Protein AF-C0VFZ8-F1 (afdb_monomer_lite)

Structure (mmCIF, N/CA/C/O backbone):
data_AF-C0VFZ8-F1
#
_entry.id   AF-C0VFZ8-F1
#
loop_
_atom_site.group_PDB
_atom_site.id
_atom_site.type_symbol
_atom_site.label_atom_id
_atom_site.label_alt_id
_atom_site.label_comp_id
_atom_site.label_asym_id
_atom_site.label_entity_id
_atom_site.label_seq_id
_atom_site.pdbx_PDB_ins_code
_atom_site.Cartn_x
_atom_site.Cartn_y
_atom_site.Cartn_z
_atom_site.occupancy
_atom_site.B_iso_or_equiv
_atom_site.auth_seq_id
_atom_site.auth_comp_id
_atom_site.auth_asym_id
_atom_site.auth_atom_id
_atom_site.pdbx_PDB_model_num
ATOM 1 N N . MET A 1 1 ? 10.704 13.385 19.880 1.00 51.06 1 MET A N 1
ATOM 2 C CA . MET A 1 1 ? 11.057 13.905 18.538 1.00 51.06 1 MET A CA 1
ATOM 3 C C . MET A 1 1 ? 12.556 14.157 18.359 1.00 51.06 1 MET A C 1
ATOM 5 O O . MET A 1 1 ? 13.101 13.668 17.390 1.00 51.06 1 MET A O 1
ATOM 9 N N . GLY A 1 2 ? 13.260 14.894 19.231 1.00 52.53 2 GLY A N 1
ATOM 10 C CA . GLY A 1 2 ? 14.659 15.287 18.954 1.00 52.53 2 GLY A CA 1
ATOM 11 C C . GLY A 1 2 ? 15.711 14.164 18.954 1.00 52.53 2 GLY A C 1
ATOM 12 O O . GLY A 1 2 ? 16.689 14.266 18.221 1.00 52.53 2 GLY A O 1
ATOM 13 N N . GLU A 1 3 ? 15.533 13.105 19.753 1.00 58.59 3 GLU A N 1
ATOM 14 C CA . GLU A 1 3 ? 16.580 12.085 19.956 1.00 58.59 3 GLU A CA 1
ATOM 15 C C . GLU A 1 3 ? 16.511 10.890 19.001 1.00 58.59 3 GLU A C 1
ATOM 17 O O . GLU A 1 3 ? 17.553 10.458 18.524 1.00 58.59 3 GLU A O 1
ATOM 22 N N . VAL A 1 4 ? 15.305 10.435 18.643 1.00 60.53 4 VAL A N 1
ATOM 23 C CA . VAL A 1 4 ? 15.061 9.316 17.701 1.00 60.53 4 VAL A CA 1
ATOM 24 C C . VAL A 1 4 ? 15.574 9.622 16.285 1.00 60.53 4 VAL A C 1
ATOM 26 O O . VAL A 1 4 ? 15.865 8.734 15.496 1.00 60.53 4 VAL A O 1
ATOM 29 N N . PHE A 1 5 ? 15.741 10.903 15.965 1.00 62.75 5 PHE A N 1
ATOM 30 C CA . PHE A 1 5 ? 16.089 11.375 14.634 1.00 62.75 5 PHE A CA 1
ATOM 31 C C . PHE A 1 5 ? 17.474 12.055 14.624 1.00 62.75 5 PHE A C 1
ATOM 33 O O . PHE A 1 5 ? 17.585 13.157 14.111 1.00 62.75 5 PHE A O 1
ATOM 40 N N . LYS A 1 6 ? 18.541 11.514 15.229 1.00 54.53 6 LYS A N 1
ATOM 41 C CA . LYS A 1 6 ? 19.862 12.205 15.273 1.00 54.53 6 LYS A CA 1
ATOM 42 C C . LYS A 1 6 ? 20.811 11.932 14.076 1.00 54.53 6 LYS A C 1
ATOM 44 O O . LYS A 1 6 ? 21.806 12.639 13.963 1.00 54.53 6 LYS A O 1
ATOM 49 N N . GLY A 1 7 ? 20.515 10.991 13.168 1.00 55.16 7 GLY A N 1
ATOM 50 C CA . GLY A 1 7 ? 21.392 10.614 12.028 1.00 55.16 7 GLY A CA 1
ATOM 51 C C . GLY A 1 7 ? 21.281 11.482 10.754 1.00 55.16 7 GLY A C 1
ATOM 52 O O . GLY A 1 7 ? 20.412 12.344 10.666 1.00 55.16 7 GLY A O 1
ATOM 53 N N . CYS A 1 8 ? 22.126 11.256 9.737 1.00 47.03 8 CYS A N 1
ATOM 54 C CA . CYS A 1 8 ? 22.121 12.018 8.468 1.00 47.03 8 CYS A CA 1
ATOM 55 C C . CYS A 1 8 ? 20.810 11.845 7.666 1.00 47.03 8 CYS A C 1
ATOM 57 O O . CYS A 1 8 ? 20.212 12.836 7.248 1.00 47.03 8 CYS A O 1
ATOM 59 N N . GLU A 1 9 ? 20.281 10.614 7.594 1.00 56.06 9 GLU A N 1
ATOM 60 C CA . GLU A 1 9 ? 18.949 10.302 7.032 1.00 56.06 9 GLU A CA 1
ATOM 61 C C . GLU A 1 9 ? 17.804 11.058 7.724 1.00 56.06 9 GLU A C 1
ATOM 63 O O . GLU A 1 9 ? 16.735 11.278 7.160 1.00 56.06 9 GLU A O 1
ATOM 68 N N . SER A 1 10 ? 18.025 11.499 8.965 1.00 65.94 10 SER A N 1
ATOM 69 C CA . SER A 1 10 ? 16.983 12.120 9.771 1.00 65.94 10 SER A CA 1
ATOM 70 C C . SER A 1 10 ? 16.531 13.476 9.256 1.00 65.94 10 SER A C 1
ATOM 72 O O . SER A 1 10 ? 15.469 13.936 9.663 1.00 65.94 10 SER A O 1
ATOM 74 N N . LYS A 1 11 ? 17.339 14.163 8.439 1.00 73.44 11 LYS A N 1
ATOM 75 C CA . LYS A 1 11 ? 16.996 15.512 7.989 1.00 73.44 11 LYS A CA 1
ATOM 76 C C . LYS A 1 11 ? 15.875 15.472 6.956 1.00 73.44 11 LYS A C 1
ATOM 78 O O . LYS A 1 11 ? 14.914 16.216 7.110 1.00 73.44 11 LYS A O 1
ATOM 83 N N . GLU A 1 12 ? 15.971 14.582 5.973 1.00 75.31 12 GLU A N 1
ATOM 84 C CA . GLU A 1 12 ? 14.928 14.389 4.960 1.00 75.31 12 GLU A CA 1
ATOM 85 C C . GLU A 1 12 ? 13.653 13.823 5.589 1.00 75.31 12 GLU A C 1
ATOM 87 O O . GLU A 1 12 ? 12.583 14.394 5.385 1.00 75.31 12 GLU A O 1
ATOM 92 N N . ASP A 1 13 ? 13.774 12.802 6.453 1.00 78.81 13 ASP A N 1
ATOM 93 C CA . ASP A 1 13 ? 12.648 12.264 7.230 1.00 78.81 13 ASP A CA 1
ATOM 94 C C . ASP A 1 13 ? 11.958 13.378 8.037 1.00 78.81 13 ASP A C 1
ATOM 96 O O . ASP A 1 13 ? 10.740 13.536 7.979 1.00 78.81 13 ASP A O 1
ATOM 100 N N . LYS A 1 14 ? 12.727 14.204 8.765 1.00 76.69 14 LYS A N 1
ATOM 101 C CA . LYS A 1 14 ? 12.189 15.332 9.544 1.00 76.69 14 LYS A CA 1
ATOM 102 C C . LYS A 1 14 ? 11.527 16.377 8.668 1.00 76.69 14 LYS A C 1
ATOM 104 O O . LYS A 1 14 ? 10.472 16.865 9.048 1.00 76.69 14 LYS A O 1
ATOM 109 N N . GLU A 1 15 ? 12.142 16.775 7.558 1.00 79.75 15 GLU A N 1
ATOM 110 C CA . GLU A 1 15 ? 11.588 17.797 6.668 1.00 79.75 15 GLU A CA 1
ATOM 111 C C . GLU A 1 15 ? 10.293 17.300 6.018 1.00 79.75 15 GLU A C 1
ATOM 113 O O . GLU A 1 15 ? 9.302 18.038 5.986 1.00 79.75 15 GLU A O 1
ATOM 118 N N . PHE A 1 16 ? 10.262 16.035 5.585 1.00 76.81 16 PHE A N 1
ATOM 119 C CA . PHE A 1 16 ? 9.067 15.392 5.051 1.00 76.81 16 PHE A CA 1
ATOM 120 C C . PHE A 1 16 ? 7.971 15.301 6.116 1.00 76.81 16 PHE A C 1
ATOM 122 O O . PHE A 1 16 ? 6.870 15.807 5.901 1.00 76.81 16 PHE A O 1
ATOM 129 N N . LEU A 1 17 ? 8.277 14.741 7.292 1.00 74.69 17 LEU A N 1
ATOM 130 C CA . LEU A 1 17 ? 7.337 14.622 8.409 1.00 74.69 17 LEU A CA 1
ATOM 131 C C . LEU A 1 17 ? 6.847 15.989 8.880 1.00 74.69 17 LEU A C 1
ATOM 133 O O . LEU A 1 17 ? 5.657 16.161 9.107 1.00 74.69 17 LEU A O 1
ATOM 137 N N . GLN A 1 18 ? 7.725 16.985 8.997 1.00 72.75 18 GLN A N 1
ATOM 138 C CA . GLN A 1 18 ? 7.347 18.334 9.409 1.00 72.75 18 GLN A CA 1
ATOM 139 C C . GLN A 1 18 ? 6.411 18.966 8.382 1.00 72.75 18 GLN A C 1
ATOM 141 O O . GLN A 1 18 ? 5.380 19.520 8.764 1.00 72.75 18 GLN A O 1
ATOM 146 N N . LYS A 1 19 ? 6.722 18.860 7.087 1.00 71.69 19 LYS A N 1
ATOM 147 C CA . LYS A 1 19 ? 5.843 19.336 6.014 1.00 71.69 19 LYS A CA 1
ATOM 148 C C . LYS A 1 19 ? 4.492 18.618 6.054 1.00 71.69 19 LYS A C 1
ATOM 150 O O . LYS A 1 19 ? 3.460 19.279 5.968 1.00 71.69 19 LYS A O 1
ATOM 155 N N . TYR A 1 20 ? 4.498 17.301 6.234 1.00 68.81 20 TYR A N 1
ATOM 156 C CA . TYR A 1 20 ? 3.300 16.468 6.231 1.00 68.81 20 TYR A CA 1
ATOM 157 C C . TYR A 1 20 ? 2.407 16.731 7.455 1.00 68.81 20 TYR A C 1
ATOM 159 O O . TYR A 1 20 ? 1.245 17.102 7.298 1.00 68.81 20 TYR A O 1
ATOM 167 N N . LEU A 1 21 ? 2.972 16.666 8.666 1.00 68.31 21 LEU A N 1
ATOM 168 C CA . LEU A 1 21 ? 2.283 16.951 9.932 1.00 68.31 21 LEU A CA 1
ATOM 169 C C . LEU A 1 21 ? 1.741 18.387 9.999 1.00 68.31 21 LEU A C 1
ATOM 171 O O . LEU A 1 21 ? 0.723 18.623 10.645 1.00 68.31 21 LEU A O 1
ATOM 175 N N . THR A 1 22 ? 2.398 19.349 9.339 1.00 64.81 22 THR A N 1
ATOM 176 C CA . THR A 1 22 ? 1.951 20.754 9.317 1.00 64.81 22 THR A CA 1
ATOM 177 C C . THR A 1 22 ? 0.824 20.995 8.311 1.00 64.81 22 THR A C 1
ATOM 179 O O . THR A 1 22 ? -0.045 21.828 8.564 1.00 64.81 22 THR A O 1
ATOM 182 N N . LEU A 1 23 ? 0.828 20.302 7.165 1.00 58.91 23 LEU A N 1
ATOM 183 C CA . LEU A 1 23 ? -0.141 20.539 6.090 1.00 58.91 23 LEU A CA 1
ATOM 184 C C . LEU A 1 23 ? -1.455 19.788 6.299 1.00 58.91 23 LEU A C 1
ATOM 186 O O . LEU A 1 23 ? -2.501 20.322 5.940 1.00 58.91 23 LEU A O 1
ATOM 190 N N . THR A 1 24 ? -1.425 18.598 6.904 1.00 54.19 24 THR A N 1
ATOM 191 C CA . THR A 1 24 ? -2.630 17.803 7.163 1.00 54.19 24 THR A CA 1
ATOM 192 C C . THR A 1 24 ? -2.304 16.629 8.092 1.00 54.19 24 THR A C 1
ATOM 194 O O . THR A 1 24 ? -1.537 15.752 7.718 1.00 54.19 24 THR A O 1
ATOM 197 N N . LYS A 1 25 ? -3.008 16.571 9.234 1.00 63.41 25 LYS A N 1
ATOM 198 C CA . LYS A 1 25 ? -3.241 15.408 10.121 1.00 63.41 25 LYS A CA 1
ATOM 199 C C . LYS A 1 25 ? -2.301 15.203 11.317 1.00 63.41 25 LYS A C 1
ATOM 201 O O . LYS A 1 25 ? -1.434 14.334 11.332 1.00 63.41 25 LYS A O 1
ATOM 206 N N . CYS A 1 26 ? -2.667 15.866 12.418 1.00 65.56 26 CYS A N 1
ATOM 207 C CA . CYS A 1 26 ? -2.401 15.390 13.783 1.00 65.56 26 CYS A CA 1
ATOM 208 C C . CYS A 1 26 ? -3.171 14.097 14.130 1.00 65.56 26 CYS A C 1
ATOM 210 O O . CYS A 1 26 ? -3.041 13.597 15.243 1.00 65.56 26 CYS A O 1
ATOM 212 N N . ASP A 1 27 ? -3.973 13.560 13.206 1.00 79.88 27 ASP A N 1
ATOM 213 C CA . ASP A 1 27 ? -4.826 12.385 13.409 1.00 79.88 27 ASP A CA 1
ATOM 214 C C . ASP A 1 27 ? -4.025 11.156 13.856 1.00 79.88 27 ASP A C 1
ATOM 216 O O . ASP A 1 27 ? -4.527 10.361 14.640 1.00 79.88 27 ASP A O 1
ATOM 220 N N . LEU A 1 28 ? -2.760 11.029 13.429 1.00 88.00 28 LEU A N 1
ATOM 221 C CA . LEU A 1 28 ? -1.877 9.939 13.860 1.00 88.00 28 LEU A CA 1
ATOM 222 C C . LEU A 1 28 ? -1.619 9.930 15.376 1.00 88.00 28 LEU A C 1
ATOM 224 O O . LEU A 1 28 ? -1.431 8.860 15.937 1.00 88.00 28 LEU A O 1
ATOM 228 N N . TYR A 1 29 ? -1.651 11.083 16.055 1.00 85.81 29 TYR A N 1
ATOM 229 C CA . TYR A 1 29 ? -1.460 11.144 17.512 1.00 85.81 29 TYR A CA 1
ATOM 230 C C . TYR A 1 29 ? -2.661 10.623 18.308 1.00 85.81 29 TYR A C 1
ATOM 232 O O . TYR A 1 29 ? -2.531 10.363 19.501 1.00 85.81 29 TYR A O 1
ATOM 240 N N . PHE A 1 30 ? -3.830 10.523 17.673 1.00 86.00 30 PHE A N 1
ATOM 241 C CA . PHE A 1 30 ? -5.086 10.130 18.316 1.00 86.00 30 PHE A CA 1
ATOM 242 C C . PHE A 1 30 ? -5.688 8.860 17.710 1.00 86.00 30 PHE A C 1
ATOM 244 O O . PHE A 1 30 ? -6.788 8.466 18.093 1.00 86.00 30 PHE A O 1
ATOM 251 N N . ALA A 1 31 ? -5.005 8.252 16.742 1.00 91.38 31 ALA A N 1
ATOM 252 C CA . ALA A 1 31 ? -5.473 7.055 16.074 1.00 91.38 31 ALA A CA 1
ATOM 253 C C . ALA A 1 31 ? -5.160 5.809 16.906 1.00 91.38 31 ALA A C 1
ATOM 255 O O . ALA A 1 31 ? -4.082 5.698 17.483 1.00 91.38 31 ALA A O 1
ATOM 256 N N . ASP A 1 32 ? -6.073 4.841 16.889 1.00 92.31 32 ASP A N 1
ATOM 257 C CA . ASP A 1 32 ? -5.791 3.482 17.363 1.00 92.31 32 ASP A CA 1
ATOM 258 C C . ASP A 1 32 ? -5.050 2.677 16.285 1.00 92.31 32 ASP A C 1
ATOM 260 O O . ASP A 1 32 ? -4.288 1.756 16.580 1.00 92.31 32 ASP A O 1
ATOM 264 N N . ILE A 1 33 ? -5.335 2.984 15.013 1.00 93.69 33 ILE A N 1
ATOM 265 C CA . ILE A 1 33 ? -4.794 2.287 13.846 1.00 93.69 33 ILE A CA 1
ATOM 266 C C . ILE A 1 33 ? -4.527 3.309 12.735 1.00 93.69 33 ILE A C 1
ATOM 268 O O . ILE A 1 33 ? -5.383 4.143 12.433 1.00 93.69 33 ILE A O 1
ATOM 272 N N . ALA A 1 34 ? -3.375 3.212 12.077 1.00 94.19 34 ALA A N 1
ATOM 273 C CA . ALA A 1 34 ? -3.078 3.949 10.855 1.00 94.19 34 ALA A CA 1
ATOM 274 C C . ALA A 1 34 ? -3.103 3.038 9.622 1.00 94.19 34 ALA A C 1
ATOM 276 O O . ALA A 1 34 ? -2.644 1.897 9.666 1.00 94.19 34 ALA A O 1
ATOM 277 N N . ILE A 1 35 ? -3.599 3.562 8.502 1.00 94.94 35 ILE A N 1
ATOM 278 C CA . ILE A 1 35 ? -3.385 2.978 7.179 1.00 94.94 35 ILE A CA 1
ATOM 279 C C . ILE A 1 35 ? -2.682 4.015 6.311 1.00 94.94 35 ILE A C 1
ATOM 281 O O . ILE A 1 35 ? -3.261 5.053 5.984 1.00 94.94 35 ILE A O 1
ATOM 285 N N . LEU A 1 36 ? -1.435 3.735 5.952 1.00 94.06 36 LEU A N 1
ATOM 286 C CA . LEU A 1 36 ? -0.678 4.518 4.986 1.00 94.06 36 LEU A CA 1
ATOM 287 C C . LEU A 1 36 ? -0.964 3.955 3.600 1.00 94.06 36 LEU A C 1
ATOM 289 O O . LEU A 1 36 ? -0.862 2.750 3.386 1.00 94.06 36 LEU A O 1
ATOM 293 N N . ILE A 1 37 ? -1.329 4.831 2.678 1.00 93.50 37 ILE A N 1
ATOM 294 C CA . ILE A 1 37 ? -1.633 4.486 1.292 1.00 93.50 37 ILE A CA 1
ATOM 295 C C . ILE A 1 37 ? -0.776 5.330 0.360 1.00 93.50 37 ILE A C 1
ATOM 297 O O . ILE A 1 37 ? -0.448 6.482 0.666 1.00 93.50 37 ILE A O 1
ATOM 301 N N . GLU A 1 38 ? -0.434 4.765 -0.786 1.00 89.25 38 GLU A N 1
ATOM 302 C CA . GLU A 1 38 ? 0.416 5.432 -1.761 1.00 89.25 38 GLU A CA 1
ATOM 303 C C . GLU A 1 38 ? -0.290 6.589 -2.481 1.00 89.25 38 GLU A C 1
ATOM 305 O O . GLU A 1 38 ? 0.295 7.672 -2.599 1.00 89.25 38 GLU A O 1
ATOM 310 N N . GLY A 1 39 ? -1.550 6.401 -2.898 1.00 89.19 39 GLY A N 1
ATOM 311 C CA . GLY A 1 39 ? -2.240 7.319 -3.799 1.00 89.19 39 GLY A CA 1
ATOM 312 C C . GLY A 1 39 ? -3.687 7.673 -3.443 1.00 89.19 39 GLY A C 1
ATOM 313 O O . GLY A 1 39 ? -4.273 7.290 -2.425 1.00 89.19 39 GLY A O 1
ATOM 314 N N . ALA A 1 40 ? -4.277 8.489 -4.319 1.00 89.50 40 ALA A N 1
ATOM 315 C CA . ALA A 1 40 ? -5.628 9.015 -4.154 1.00 89.50 40 ALA A CA 1
ATOM 316 C C . ALA A 1 40 ? -6.721 7.965 -4.413 1.00 89.50 40 ALA A C 1
ATOM 318 O O . ALA A 1 40 ? -7.831 8.093 -3.888 1.00 89.50 40 ALA A O 1
ATOM 319 N N . THR A 1 41 ? -6.430 6.943 -5.217 1.00 89.44 41 THR A N 1
ATOM 320 C CA . THR A 1 41 ? -7.391 5.893 -5.572 1.00 89.44 41 THR A CA 1
ATOM 321 C C . THR A 1 41 ? -7.737 5.048 -4.359 1.00 89.44 41 THR A C 1
ATOM 323 O O . THR A 1 41 ? -8.915 4.894 -4.026 1.00 89.44 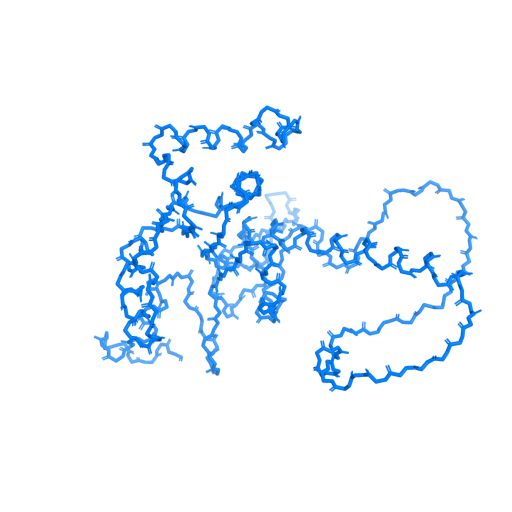41 THR A O 1
ATOM 326 N N . GLU A 1 42 ? -6.729 4.609 -3.613 1.00 90.75 42 GLU A N 1
ATOM 327 C CA . GLU A 1 42 ? -6.892 3.912 -2.342 1.00 90.75 42 GLU A CA 1
ATOM 328 C C . GLU A 1 42 ? -7.657 4.796 -1.359 1.00 90.75 42 GLU A C 1
ATOM 330 O O . GLU A 1 42 ? -8.571 4.321 -0.693 1.00 90.75 42 GLU A O 1
ATOM 335 N N . ARG A 1 43 ? -7.378 6.107 -1.314 1.00 91.44 43 ARG A N 1
ATOM 336 C CA . ARG A 1 43 ? -8.076 7.023 -0.395 1.00 91.44 43 ARG A CA 1
ATOM 337 C C . ARG A 1 43 ? -9.579 7.045 -0.646 1.00 91.44 43 ARG A C 1
ATOM 339 O O . ARG A 1 43 ? -10.356 7.188 0.298 1.00 91.44 43 ARG A O 1
ATOM 346 N N . ILE A 1 44 ? -9.986 6.944 -1.908 1.00 91.56 44 ILE A N 1
ATOM 347 C CA . ILE A 1 44 ? -11.395 6.933 -2.303 1.00 91.56 44 ILE A CA 1
ATOM 348 C C . ILE A 1 44 ? -12.025 5.560 -2.032 1.00 91.56 44 ILE A C 1
ATOM 350 O O . ILE A 1 44 ? -13.163 5.499 -1.568 1.00 91.56 44 ILE A O 1
ATOM 354 N N . LEU A 1 45 ? -11.311 4.467 -2.309 1.00 90.56 45 LEU A N 1
ATOM 355 C CA . LEU A 1 45 ? -11.873 3.113 -2.292 1.00 90.56 45 LEU A CA 1
ATOM 356 C C . LEU A 1 45 ? -11.803 2.430 -0.924 1.00 90.56 45 LEU A C 1
ATOM 358 O O . LEU A 1 45 ? -12.735 1.718 -0.546 1.00 90.56 45 LEU A O 1
ATOM 362 N N . LEU A 1 46 ? -10.740 2.664 -0.160 1.00 92.06 46 LEU A N 1
ATOM 363 C CA . LEU A 1 46 ? -10.479 2.007 1.116 1.00 92.06 46 LEU A CA 1
ATOM 364 C C . LEU A 1 46 ? -11.615 2.185 2.143 1.00 92.06 46 LEU A C 1
ATOM 366 O O . LEU A 1 46 ? -11.972 1.190 2.773 1.00 92.06 46 LEU A O 1
ATOM 370 N N . PRO A 1 47 ? -12.272 3.357 2.284 1.00 92.25 47 PRO A N 1
ATOM 371 C CA . PRO A 1 47 ? -13.431 3.488 3.170 1.00 92.25 47 PRO A CA 1
ATOM 372 C C . PRO A 1 47 ? -14.591 2.547 2.811 1.00 92.25 47 PRO A C 1
ATOM 374 O O . PRO A 1 47 ? -15.255 2.020 3.701 1.00 92.25 47 PRO A O 1
ATOM 377 N N . GLU A 1 48 ? -14.842 2.314 1.520 1.00 92.69 48 GLU A N 1
ATOM 378 C CA . GLU A 1 48 ? -15.876 1.375 1.072 1.00 92.69 48 GLU A CA 1
ATOM 379 C C . GLU A 1 48 ? -15.436 -0.084 1.238 1.00 92.69 48 GLU A C 1
ATOM 381 O O . GLU A 1 48 ? -16.257 -0.934 1.583 1.00 92.69 48 GLU A O 1
ATOM 386 N N . ILE A 1 49 ? -14.145 -0.378 1.052 1.00 91.94 49 ILE A N 1
ATOM 387 C CA . ILE A 1 49 ? -13.572 -1.704 1.329 1.00 91.94 49 ILE A CA 1
ATOM 388 C C . ILE A 1 49 ? -13.733 -2.044 2.813 1.00 91.94 49 ILE A C 1
ATOM 390 O O . ILE A 1 49 ? -14.244 -3.113 3.131 1.00 91.94 49 ILE A O 1
ATOM 394 N N . ILE A 1 50 ? -13.392 -1.123 3.718 1.00 93.88 50 ILE A N 1
ATOM 395 C CA . ILE A 1 50 ? -13.526 -1.320 5.170 1.00 93.88 50 ILE A CA 1
ATOM 396 C C . ILE A 1 50 ? -14.979 -1.613 5.553 1.00 93.88 50 ILE A C 1
ATOM 398 O O . ILE A 1 50 ? -15.234 -2.561 6.289 1.00 93.88 50 ILE A O 1
ATOM 402 N N . LYS A 1 51 ? -15.947 -0.857 5.015 1.00 93.50 51 LYS A N 1
ATOM 403 C CA . LYS A 1 51 ? -17.376 -1.115 5.271 1.00 93.50 51 LYS A CA 1
ATOM 404 C C . LYS A 1 51 ? -17.797 -2.518 4.843 1.00 93.50 51 LYS A C 1
ATOM 406 O O . LYS A 1 51 ? -18.581 -3.154 5.540 1.00 93.50 51 LYS A O 1
ATOM 411 N N . LYS A 1 52 ? -17.309 -2.990 3.693 1.00 94.06 52 LYS A N 1
ATOM 412 C CA . LYS A 1 52 ? -17.596 -4.347 3.211 1.00 94.06 52 LYS A CA 1
ATOM 413 C C . LYS A 1 52 ? -16.952 -5.403 4.100 1.00 94.06 52 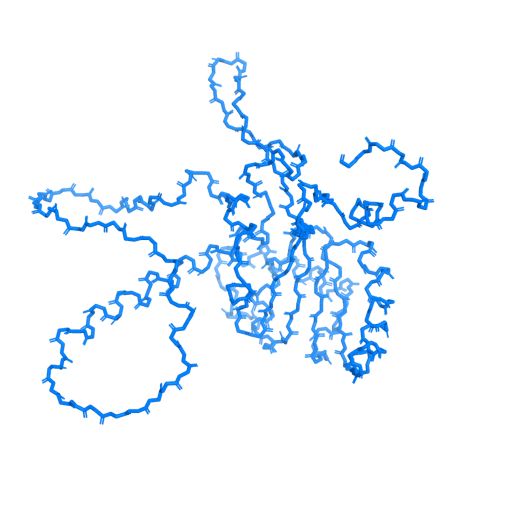LYS A C 1
ATOM 415 O O . LYS A 1 52 ? -17.640 -6.329 4.503 1.00 94.06 52 LYS A O 1
ATOM 420 N N . VAL A 1 53 ? -15.687 -5.215 4.473 1.00 93.38 53 VAL A N 1
ATOM 421 C CA . VAL A 1 53 ? -14.969 -6.105 5.396 1.00 93.38 53 VAL A CA 1
ATOM 422 C C . VAL A 1 53 ? -15.692 -6.203 6.741 1.00 93.38 53 VAL A C 1
ATOM 424 O O . VAL A 1 53 ? -15.882 -7.309 7.239 1.00 93.38 53 VAL A O 1
ATOM 427 N N . ASP A 1 54 ? -16.177 -5.086 7.288 1.00 94.81 54 ASP A N 1
ATOM 428 C CA . ASP A 1 54 ? -16.963 -5.081 8.529 1.00 94.81 54 ASP A CA 1
ATOM 429 C C . ASP A 1 54 ? -18.246 -5.909 8.422 1.00 94.81 54 ASP A C 1
ATOM 431 O O . ASP A 1 54 ? -18.596 -6.628 9.358 1.00 94.81 54 ASP A O 1
ATOM 435 N N . ILE A 1 55 ? -18.924 -5.867 7.274 1.00 94.88 55 ILE A N 1
ATOM 436 C CA . ILE A 1 55 ? -20.117 -6.684 7.020 1.00 94.88 55 ILE A CA 1
ATOM 437 C C . ILE A 1 55 ? -19.741 -8.165 6.873 1.00 94.88 55 ILE A C 1
ATOM 439 O O . ILE A 1 55 ? -20.338 -9.016 7.537 1.00 94.88 55 ILE A O 1
ATOM 443 N N . ASP A 1 56 ? -18.756 -8.468 6.028 1.00 95.94 56 ASP A N 1
ATOM 444 C CA . ASP A 1 56 ? -18.401 -9.833 5.627 1.00 95.94 56 ASP A CA 1
ATOM 445 C C . ASP A 1 56 ? -17.744 -10.615 6.774 1.00 95.94 56 ASP A C 1
ATOM 447 O O . ASP A 1 56 ? -18.066 -11.782 7.010 1.00 95.94 56 ASP A O 1
ATOM 451 N N . HIS A 1 57 ? -16.875 -9.955 7.543 1.00 94.81 57 HIS A N 1
ATOM 452 C CA . HIS A 1 57 ? -16.133 -10.554 8.654 1.00 94.81 57 HIS A CA 1
ATOM 453 C C . HIS A 1 57 ? -16.733 -10.246 10.031 1.00 94.81 57 HIS A C 1
ATOM 455 O O . HIS A 1 57 ? -16.206 -10.717 11.039 1.00 94.81 57 HIS A O 1
ATOM 461 N N . LYS A 1 58 ? -17.849 -9.501 10.093 1.00 94.44 58 LYS A N 1
ATOM 462 C CA . LYS A 1 58 ? -18.502 -9.063 11.342 1.00 94.44 58 LYS A CA 1
ATOM 463 C C . LYS A 1 58 ? -17.537 -8.323 12.275 1.00 94.44 58 LYS A C 1
ATOM 465 O O . LYS A 1 58 ? -17.517 -8.574 13.482 1.00 94.44 58 LYS A O 1
ATOM 470 N N . THR A 1 59 ? -16.729 -7.438 11.702 1.00 92.75 59 THR A N 1
ATOM 471 C CA . THR A 1 59 ? -15.783 -6.591 12.434 1.00 92.75 59 THR A CA 1
ATOM 472 C C . THR A 1 59 ? -16.345 -5.191 12.671 1.00 92.75 59 THR A C 1
ATOM 474 O O . THR A 1 59 ? -17.425 -4.835 12.203 1.00 92.75 59 THR A O 1
ATOM 477 N N . ASP A 1 60 ? -15.616 -4.406 13.458 1.00 91.56 60 ASP A N 1
ATOM 478 C CA . ASP A 1 60 ? -15.931 -3.033 13.846 1.00 91.56 60 ASP A CA 1
ATOM 479 C C . ASP A 1 60 ? -14.819 -2.050 13.431 1.00 91.56 60 ASP A C 1
ATOM 481 O O . ASP A 1 60 ? -14.603 -1.027 14.080 1.00 91.56 60 ASP A O 1
ATOM 485 N N . LEU A 1 61 ? -14.073 -2.361 12.366 1.00 89.38 61 LEU A N 1
ATOM 486 C CA . LEU A 1 61 ? -12.889 -1.614 11.947 1.00 89.38 61 LEU A CA 1
ATOM 487 C C . LEU A 1 61 ? -13.216 -0.154 11.622 1.00 89.38 61 LEU A C 1
ATOM 489 O O . LEU A 1 61 ? -12.458 0.731 12.012 1.00 89.38 61 LEU A O 1
ATOM 493 N N . ALA A 1 62 ? -14.359 0.114 10.983 1.00 86.94 62 ALA A N 1
ATOM 494 C CA . ALA A 1 62 ? -14.818 1.472 10.691 1.00 86.94 62 ALA A CA 1
ATOM 495 C C . ALA A 1 62 ? -15.143 2.297 11.949 1.00 86.94 62 ALA A C 1
ATOM 497 O O . ALA A 1 62 ? -15.244 3.520 11.859 1.00 86.94 62 ALA A O 1
ATOM 498 N N . GLN A 1 63 ? -15.359 1.647 13.097 1.00 87.00 63 GLN A N 1
ATOM 499 C CA . GLN A 1 63 ? -15.690 2.302 14.368 1.00 87.00 63 GLN A CA 1
ATOM 500 C C . GLN A 1 63 ? -14.457 2.549 15.244 1.00 87.00 63 GLN A C 1
ATOM 502 O O . GLN A 1 63 ? -14.549 3.288 16.224 1.00 87.00 63 GLN A O 1
ATOM 507 N N . LYS A 1 64 ? -13.308 1.959 14.896 1.00 86.69 64 LYS A N 1
ATOM 508 C CA . LYS A 1 64 ? -12.021 2.254 15.540 1.00 86.69 6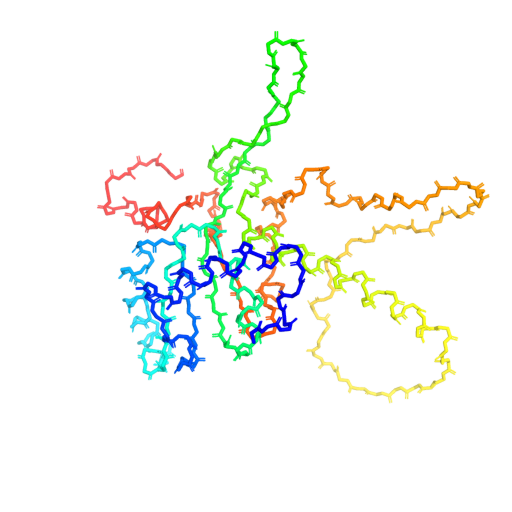4 LYS A CA 1
ATOM 509 C C . LYS A 1 64 ? -11.545 3.632 15.098 1.00 86.69 64 LYS A C 1
ATOM 511 O O . LYS A 1 64 ? -11.903 4.079 14.006 1.00 86.69 64 LYS A O 1
ATOM 516 N N . TYR A 1 65 ? -10.731 4.307 15.914 1.00 89.44 65 TYR A N 1
ATOM 517 C CA . TYR A 1 65 ? -10.123 5.586 15.531 1.00 89.44 65 TYR A CA 1
ATOM 518 C C . TYR A 1 65 ? -9.050 5.359 14.453 1.00 89.44 65 TYR A C 1
ATOM 520 O O . TYR A 1 65 ? -7.851 5.402 14.713 1.00 89.44 65 TYR A O 1
ATOM 528 N N . LEU A 1 66 ? -9.499 5.053 13.234 1.00 91.56 66 LEU A N 1
ATOM 529 C CA . LEU A 1 66 ? -8.678 4.729 12.079 1.00 91.56 66 LEU A CA 1
ATOM 530 C C . LEU A 1 66 ? -8.258 6.010 11.353 1.00 91.56 66 LEU A C 1
ATOM 532 O O . LEU A 1 66 ? -9.104 6.786 10.904 1.00 91.56 66 LEU A O 1
ATOM 536 N N . SER A 1 67 ? -6.955 6.197 11.167 1.00 92.12 67 SER A N 1
ATOM 537 C CA . SER A 1 67 ? -6.410 7.290 10.362 1.00 92.12 67 SER A CA 1
ATOM 538 C C . SER A 1 67 ? -5.889 6.772 9.026 1.00 92.12 67 SER A C 1
ATOM 540 O O . SER A 1 67 ? -4.949 5.985 8.983 1.00 92.12 67 SER A O 1
ATOM 542 N N . ILE A 1 68 ? -6.487 7.227 7.922 1.00 92.38 68 ILE A N 1
ATOM 543 C CA . ILE A 1 68 ? -5.998 6.947 6.564 1.00 92.38 68 ILE A CA 1
ATOM 544 C C . ILE A 1 68 ? -5.114 8.113 6.108 1.00 92.38 68 ILE A C 1
ATOM 546 O O . ILE A 1 68 ? -5.564 9.267 6.071 1.00 92.38 68 ILE A O 1
ATOM 550 N N . VAL A 1 69 ? -3.871 7.812 5.746 1.00 90.31 69 VAL A N 1
ATOM 551 C CA . VAL A 1 69 ? -2.810 8.777 5.436 1.00 90.31 69 VAL A CA 1
ATOM 552 C C . VAL A 1 69 ? -2.302 8.524 4.018 1.00 90.31 69 VAL A C 1
ATOM 554 O O . VAL A 1 69 ? -1.657 7.514 3.761 1.00 90.31 69 VAL A O 1
ATOM 557 N N . GLU A 1 70 ? -2.603 9.439 3.092 1.00 90.75 70 GLU A N 1
ATOM 558 C CA . GLU A 1 70 ? -2.074 9.394 1.720 1.00 90.75 70 GLU A CA 1
ATOM 559 C C . GLU A 1 70 ? -0.661 9.971 1.700 1.00 90.75 70 GLU A C 1
ATOM 561 O O . GLU A 1 70 ? -0.474 11.161 1.954 1.00 90.75 70 GLU A O 1
ATOM 566 N N . VAL A 1 71 ? 0.326 9.131 1.413 1.00 84.88 71 VAL A N 1
ATOM 567 C CA . VAL A 1 71 ? 1.745 9.496 1.459 1.00 84.88 71 VAL A CA 1
ATOM 568 C C . VAL A 1 71 ? 2.209 10.162 0.152 1.00 84.88 71 VAL A C 1
ATOM 570 O O . VAL A 1 71 ? 3.149 10.958 0.178 1.00 84.88 71 VAL A O 1
ATOM 573 N N . GLY A 1 72 ? 1.497 9.945 -0.961 1.00 75.50 72 GLY A N 1
ATOM 574 C CA . GLY A 1 72 ? 1.734 10.626 -2.237 1.00 75.50 72 GLY A CA 1
ATOM 575 C C . GLY A 1 72 ? 2.939 10.072 -3.002 1.00 75.50 72 GLY A C 1
ATOM 576 O O . GLY A 1 72 ? 3.777 10.849 -3.464 1.00 75.50 72 GLY A O 1
ATOM 577 N N . GLY A 1 73 ? 3.029 8.743 -3.102 1.00 81.25 73 GLY A N 1
ATOM 578 C CA . GLY A 1 73 ? 4.132 7.978 -3.700 1.00 81.25 73 GLY A CA 1
ATOM 579 C C . GLY A 1 73 ? 4.807 7.021 -2.707 1.00 81.25 73 GLY A C 1
ATOM 580 O O . GLY A 1 73 ? 4.389 6.914 -1.551 1.00 81.25 73 GLY A O 1
ATOM 581 N N . ALA A 1 74 ? 5.901 6.386 -3.136 1.00 77.31 74 ALA A N 1
ATOM 582 C CA . ALA A 1 74 ? 6.703 5.418 -2.373 1.00 77.31 74 ALA A CA 1
ATOM 583 C C . ALA A 1 74 ? 7.501 6.009 -1.179 1.00 77.31 74 ALA A C 1
ATOM 585 O O . ALA A 1 74 ? 8.626 5.597 -0.891 1.00 77.31 74 ALA A O 1
ATOM 586 N N . TYR A 1 75 ? 6.940 6.984 -0.460 1.00 83.81 75 TYR A N 1
ATOM 587 C CA . TYR A 1 75 ? 7.580 7.725 0.636 1.00 83.81 75 TYR A CA 1
ATOM 588 C C . TYR A 1 75 ? 7.192 7.216 2.036 1.00 83.81 75 TYR A C 1
ATOM 590 O O . TYR A 1 75 ? 7.499 7.858 3.042 1.00 83.81 75 TYR A O 1
ATOM 598 N N . ALA A 1 76 ? 6.521 6.060 2.129 1.00 86.69 76 ALA A N 1
ATOM 599 C CA . ALA A 1 76 ? 6.047 5.497 3.401 1.00 86.69 76 ALA A CA 1
ATOM 600 C C . ALA A 1 76 ? 7.184 5.274 4.412 1.00 86.69 76 ALA A C 1
ATOM 602 O O . ALA A 1 76 ? 6.988 5.434 5.616 1.00 86.69 76 ALA A O 1
ATOM 603 N N . HIS A 1 77 ? 8.389 4.988 3.921 1.00 88.62 77 HIS A N 1
ATOM 604 C CA . HIS A 1 77 ? 9.571 4.756 4.742 1.00 88.62 77 HIS A CA 1
ATOM 605 C C . HIS A 1 77 ? 9.960 5.939 5.639 1.00 88.62 77 HIS A C 1
ATOM 607 O O . HIS A 1 77 ? 10.475 5.716 6.734 1.00 88.62 77 HIS A O 1
ATOM 613 N N . HIS A 1 78 ? 9.659 7.183 5.244 1.00 88.00 78 HIS A N 1
ATOM 614 C CA . HIS A 1 78 ? 9.904 8.359 6.090 1.00 88.00 78 HIS A CA 1
ATOM 615 C C . HIS A 1 78 ? 9.074 8.331 7.384 1.00 88.00 78 HIS A C 1
ATOM 617 O O . HIS A 1 78 ? 9.415 8.997 8.362 1.00 88.00 78 HIS A O 1
ATOM 623 N N . PHE A 1 79 ? 7.989 7.550 7.414 1.00 88.25 79 PHE A N 1
ATOM 624 C CA . PHE A 1 79 ? 7.139 7.398 8.587 1.00 88.25 79 PHE A CA 1
ATOM 625 C C . PHE A 1 79 ? 7.551 6.240 9.489 1.00 88.25 79 PHE A C 1
ATOM 627 O O . PHE A 1 79 ? 7.126 6.249 10.635 1.00 88.25 79 PHE A O 1
ATOM 634 N N . TYR A 1 80 ? 8.368 5.272 9.056 1.00 90.06 80 TYR A N 1
ATOM 635 C CA . TYR A 1 80 ? 8.611 4.046 9.839 1.00 90.06 80 TYR A CA 1
ATOM 636 C C . TYR A 1 80 ? 9.119 4.356 11.256 1.00 90.06 80 TYR A C 1
ATOM 638 O O . TYR A 1 80 ? 8.455 4.003 12.227 1.00 90.06 80 TYR A O 1
ATOM 646 N N . LYS A 1 81 ? 10.182 5.168 11.370 1.00 87.81 81 LYS A N 1
ATOM 647 C CA . LYS A 1 81 ? 10.736 5.627 12.662 1.00 87.81 81 LYS A CA 1
ATOM 648 C C . LYS A 1 81 ? 9.716 6.410 13.499 1.00 87.81 81 LYS A C 1
ATOM 650 O O . LYS A 1 81 ? 9.739 6.369 14.727 1.00 87.81 81 LYS A O 1
ATOM 655 N N . PHE A 1 82 ? 8.832 7.164 12.845 1.00 88.00 82 PHE A N 1
ATOM 656 C CA . PHE A 1 82 ? 7.800 7.938 13.530 1.00 88.00 82 PHE A CA 1
ATOM 657 C C . PHE A 1 82 ? 6.664 7.052 14.051 1.00 88.00 82 PHE A C 1
ATOM 659 O O . PHE A 1 82 ? 6.202 7.255 15.168 1.00 88.00 82 PHE A O 1
ATOM 666 N N . LEU A 1 83 ? 6.241 6.058 13.272 1.00 91.44 83 LEU A N 1
ATOM 667 C CA . LEU A 1 83 ? 5.227 5.081 13.659 1.00 91.44 83 LEU A CA 1
ATOM 668 C C . LEU A 1 83 ? 5.719 4.205 14.813 1.00 91.44 83 LEU A C 1
ATOM 670 O O . LEU A 1 83 ? 4.945 3.943 15.729 1.00 91.44 83 LEU A O 1
ATOM 674 N N . ASP A 1 84 ? 7.003 3.838 14.805 1.00 90.00 84 ASP A N 1
ATOM 675 C CA . ASP A 1 84 ? 7.662 3.155 15.924 1.00 90.00 84 ASP A CA 1
ATOM 676 C C . ASP A 1 84 ? 7.659 4.010 17.183 1.00 90.00 84 ASP A C 1
ATOM 678 O O . ASP A 1 84 ? 7.275 3.544 18.249 1.00 90.00 84 ASP A O 1
ATOM 682 N N . PHE A 1 85 ? 8.008 5.292 17.054 1.00 90.00 85 PHE A N 1
ATOM 683 C CA . PHE A 1 85 ? 7.957 6.233 18.170 1.00 90.00 85 PHE A CA 1
ATOM 684 C C . PHE A 1 85 ? 6.545 6.398 18.757 1.00 90.00 85 PHE A C 1
ATOM 686 O O . PHE A 1 85 ? 6.409 6.649 19.952 1.00 90.00 85 PHE A O 1
ATOM 693 N N . LEU A 1 86 ? 5.503 6.301 17.928 1.00 90.62 86 LEU A N 1
ATOM 694 C CA . LEU A 1 86 ? 4.113 6.352 18.384 1.00 90.62 86 LEU A CA 1
ATOM 695 C C . LEU A 1 86 ? 3.593 5.002 18.897 1.00 90.62 86 LEU A C 1
ATOM 697 O O . LEU A 1 86 ? 2.491 4.972 19.439 1.00 90.62 86 LEU A O 1
ATOM 701 N N . GLU A 1 87 ? 4.330 3.906 18.680 1.00 93.50 87 GLU A N 1
ATOM 702 C CA . GLU A 1 87 ? 3.862 2.527 18.879 1.00 93.50 87 GLU A CA 1
ATOM 703 C C . GLU A 1 87 ? 2.505 2.265 18.188 1.00 93.50 87 GLU A C 1
ATOM 705 O O . GLU A 1 87 ? 1.658 1.501 18.657 1.00 93.50 87 GLU A O 1
ATOM 710 N N . LEU A 1 88 ? 2.280 2.928 17.048 1.00 93.44 88 LEU A N 1
ATOM 711 C CA . LEU A 1 88 ? 0.982 2.957 16.386 1.00 93.44 88 LEU A CA 1
ATOM 712 C C . LEU A 1 88 ? 0.799 1.733 15.491 1.00 93.44 88 LEU A C 1
ATOM 714 O O . LEU A 1 88 ? 1.566 1.509 14.547 1.00 93.44 88 LEU A O 1
ATOM 718 N N . LYS A 1 89 ? -0.274 0.971 15.727 1.00 95.69 89 LYS A N 1
ATOM 719 C CA . LYS A 1 89 ? -0.638 -0.160 14.870 1.00 95.69 89 LYS A CA 1
ATOM 720 C C . LYS A 1 89 ? -0.890 0.326 13.448 1.00 95.69 89 LYS A C 1
ATOM 722 O O . LYS A 1 89 ? -1.808 1.110 13.217 1.00 95.69 89 LYS A O 1
ATOM 727 N N . THR A 1 90 ? -0.096 -0.150 12.494 1.00 95.88 90 THR A N 1
ATOM 728 C CA . THR A 1 90 ? -0.069 0.447 11.154 1.00 95.88 90 THR A CA 1
ATOM 729 C C . THR A 1 90 ? -0.114 -0.593 10.045 1.00 95.88 90 THR A C 1
ATOM 731 O O . THR A 1 90 ? 0.603 -1.588 10.089 1.00 95.88 90 THR A O 1
ATOM 734 N N . LEU A 1 91 ? -0.928 -0.337 9.024 1.00 96.31 91 LEU A N 1
ATOM 735 C CA . LEU A 1 91 ? -0.898 -1.031 7.740 1.00 96.31 91 LEU A CA 1
ATOM 736 C C . LEU A 1 91 ? -0.358 -0.076 6.670 1.00 96.31 91 LEU A C 1
ATOM 738 O O . LEU A 1 91 ? -0.864 1.032 6.528 1.00 96.31 91 LEU A O 1
ATOM 742 N N . ILE A 1 92 ? 0.647 -0.492 5.912 1.00 95.19 92 ILE A N 1
ATOM 743 C CA . ILE A 1 92 ? 1.178 0.248 4.764 1.00 95.19 92 ILE A CA 1
ATOM 744 C C . ILE A 1 92 ? 0.743 -0.486 3.503 1.00 95.19 92 ILE A C 1
ATOM 746 O O . ILE A 1 92 ? 1.035 -1.668 3.363 1.00 95.19 92 ILE A O 1
ATOM 750 N N . ILE A 1 93 ? 0.053 0.209 2.606 1.00 93.38 93 ILE A N 1
ATOM 751 C CA . ILE A 1 93 ? -0.375 -0.286 1.297 1.00 93.38 93 ILE A CA 1
ATOM 752 C C . ILE A 1 93 ? 0.397 0.507 0.244 1.00 93.38 93 ILE A C 1
ATOM 754 O O . ILE A 1 93 ? 0.252 1.730 0.171 1.00 93.38 93 ILE A O 1
ATOM 758 N N . THR A 1 94 ? 1.225 -0.175 -0.540 1.00 91.31 94 THR A N 1
ATOM 759 C CA . THR A 1 94 ? 2.101 0.457 -1.536 1.00 91.31 94 THR A CA 1
ATOM 760 C C . THR A 1 94 ? 2.146 -0.348 -2.826 1.00 91.31 94 THR A C 1
ATOM 762 O O . THR A 1 94 ? 1.865 -1.547 -2.828 1.00 91.31 94 THR A O 1
ATOM 765 N N . ASP A 1 95 ? 2.497 0.319 -3.914 1.00 89.44 95 ASP A N 1
ATOM 766 C CA . ASP A 1 95 ? 2.685 -0.290 -5.209 1.00 89.44 95 ASP A CA 1
ATOM 767 C C . ASP A 1 95 ? 3.976 -1.120 -5.260 1.00 89.44 95 ASP A C 1
ATOM 769 O O . ASP A 1 95 ? 4.936 -0.913 -4.514 1.00 89.44 95 ASP A O 1
ATOM 773 N N . LEU A 1 96 ? 4.013 -2.082 -6.175 1.00 89.06 96 LEU A N 1
ATOM 774 C CA . LEU A 1 96 ? 5.171 -2.948 -6.369 1.00 89.06 96 LEU A CA 1
ATOM 775 C C . LEU A 1 96 ? 6.306 -2.259 -7.140 1.00 89.06 96 LEU A C 1
ATOM 777 O O . LEU A 1 96 ? 7.447 -2.703 -7.061 1.00 89.06 96 LEU A O 1
ATOM 781 N N . ASP A 1 97 ? 6.004 -1.207 -7.910 1.00 90.06 97 ASP A N 1
ATOM 782 C CA . ASP A 1 97 ? 6.941 -0.487 -8.789 1.00 90.06 97 ASP A CA 1
ATOM 783 C C . ASP A 1 97 ? 7.869 -1.409 -9.599 1.00 90.06 97 ASP A C 1
ATOM 785 O O . ASP A 1 97 ? 9.095 -1.246 -9.624 1.00 90.06 97 ASP A O 1
ATOM 789 N N . ALA A 1 98 ? 7.274 -2.400 -10.269 1.00 91.12 98 ALA A N 1
ATOM 790 C CA . ALA A 1 98 ? 8.014 -3.372 -11.063 1.00 91.12 98 ALA A CA 1
ATOM 791 C C . ALA A 1 98 ? 8.843 -2.691 -12.165 1.00 91.12 98 ALA A C 1
ATOM 793 O O . ALA A 1 98 ? 8.364 -1.836 -12.930 1.00 91.12 98 ALA A O 1
ATOM 794 N N . CYS A 1 99 ? 10.105 -3.096 -12.262 1.00 91.62 99 CYS A N 1
ATOM 795 C CA . CYS A 1 99 ? 11.050 -2.575 -13.230 1.00 91.62 99 CYS A CA 1
ATOM 796 C C . CYS A 1 99 ? 11.950 -3.670 -13.805 1.00 91.62 99 CYS A C 1
ATOM 798 O O . CYS A 1 99 ? 12.147 -4.737 -13.226 1.00 91.62 99 CYS A O 1
ATOM 800 N N . ASN A 1 100 ? 12.508 -3.362 -14.970 1.00 91.50 100 ASN A N 1
ATOM 801 C CA . ASN A 1 100 ? 13.465 -4.191 -15.673 1.00 91.50 100 ASN A CA 1
ATOM 802 C C . ASN A 1 100 ? 14.853 -3.564 -15.639 1.00 91.50 100 ASN A C 1
ATOM 804 O O . ASN A 1 100 ? 15.020 -2.401 -16.033 1.00 91.50 100 ASN A O 1
ATOM 808 N N . LYS A 1 101 ? 15.840 -4.367 -15.236 1.00 88.50 101 LYS A N 1
ATOM 809 C CA . LYS A 1 101 ? 17.266 -4.050 -15.340 1.00 88.50 101 LYS A CA 1
ATOM 810 C C . LYS A 1 101 ? 17.667 -4.065 -16.818 1.00 88.50 101 LYS A C 1
ATOM 812 O O . LYS A 1 101 ? 17.604 -5.095 -17.484 1.00 88.50 101 LYS A O 1
ATOM 817 N N . VAL A 1 102 ? 18.028 -2.903 -17.359 1.00 87.50 102 VAL A N 1
ATOM 818 C CA . VAL A 1 102 ? 18.462 -2.746 -18.754 1.00 87.50 102 VAL A CA 1
ATOM 819 C C . VAL A 1 102 ? 19.854 -2.131 -18.819 1.00 87.50 102 VAL A C 1
ATOM 821 O O . VAL A 1 102 ? 20.126 -1.123 -18.167 1.00 87.50 102 VAL A O 1
ATOM 824 N N . SER A 1 103 ? 20.727 -2.701 -19.650 1.00 84.00 103 SER A N 1
ATOM 825 C CA . SER A 1 103 ? 22.012 -2.083 -19.982 1.00 84.00 103 SER A CA 1
ATOM 826 C C . SER A 1 103 ? 21.811 -1.014 -21.059 1.00 84.00 103 SER A C 1
ATOM 828 O O . SER A 1 103 ? 21.191 -1.260 -22.098 1.00 84.00 103 SER A O 1
ATOM 830 N N . LYS A 1 104 ? 22.297 0.200 -20.801 1.00 78.62 104 LYS A N 1
ATOM 831 C CA . LYS A 1 104 ? 22.322 1.313 -21.753 1.00 78.62 104 LYS A CA 1
ATOM 832 C C . LYS A 1 104 ? 23.754 1.766 -21.969 1.00 78.62 104 LYS A C 1
ATOM 834 O O . LYS A 1 104 ? 24.404 2.204 -21.025 1.00 78.62 104 LYS A O 1
ATOM 839 N N . SER A 1 105 ? 24.204 1.782 -23.216 1.00 76.88 105 SER A N 1
ATOM 840 C CA . SER A 1 105 ? 25.488 2.385 -23.562 1.00 76.88 105 SER A CA 1
ATOM 841 C C . SER A 1 105 ? 25.378 3.917 -23.557 1.00 76.88 105 SER A C 1
ATOM 843 O O . SER A 1 105 ? 24.515 4.501 -24.217 1.00 76.88 105 SER A O 1
ATOM 845 N N . ASP A 1 106 ? 26.242 4.585 -22.793 1.00 75.31 106 ASP A N 1
ATOM 846 C CA . ASP A 1 106 ? 26.373 6.045 -22.794 1.00 75.31 106 ASP A CA 1
ATOM 847 C C . ASP A 1 106 ? 26.959 6.537 -24.135 1.00 75.31 106 ASP A C 1
ATOM 849 O O . ASP A 1 106 ? 27.494 5.762 -24.930 1.00 75.31 106 ASP A O 1
ATOM 853 N N . LYS A 1 107 ? 26.938 7.852 -24.379 1.00 73.94 107 LYS A N 1
ATOM 854 C CA . LYS A 1 107 ? 27.536 8.510 -25.559 1.00 73.94 107 LYS A CA 1
ATOM 855 C C . LYS A 1 107 ? 29.023 8.182 -25.755 1.00 73.94 107 LYS A C 1
ATOM 857 O O . LYS A 1 107 ? 29.537 8.346 -26.856 1.00 73.94 107 LYS A O 1
ATOM 862 N N . ASN A 1 108 ? 29.685 7.707 -24.700 1.00 74.75 108 ASN A N 1
ATOM 863 C CA . ASN A 1 108 ? 31.087 7.295 -24.686 1.00 74.75 108 ASN A CA 1
ATOM 864 C C . ASN A 1 108 ? 31.277 5.768 -24.814 1.00 74.75 108 ASN A C 1
ATOM 866 O O . ASN A 1 108 ? 32.390 5.288 -24.627 1.00 74.75 108 ASN A O 1
ATOM 870 N N . GLY A 1 109 ? 30.215 4.998 -25.081 1.00 73.94 109 GLY A N 1
ATOM 871 C CA . GLY A 1 109 ? 30.272 3.538 -25.228 1.00 73.94 109 GLY A CA 1
ATOM 872 C C . GLY A 1 109 ? 30.449 2.760 -23.920 1.00 73.94 109 GLY A C 1
ATOM 873 O O . GLY A 1 109 ? 30.728 1.569 -23.970 1.00 73.94 109 GLY A O 1
ATOM 874 N N . LYS A 1 110 ? 30.305 3.414 -22.757 1.00 76.19 110 LYS A N 1
ATOM 875 C CA . LYS A 1 110 ? 30.304 2.742 -21.450 1.00 76.19 110 LYS A CA 1
ATOM 876 C C . LYS A 1 110 ? 28.893 2.272 -21.127 1.00 76.19 110 LYS A C 1
ATOM 878 O O . LYS A 1 110 ? 27.974 3.092 -21.120 1.00 76.19 110 LYS A O 1
ATOM 883 N N . ASP A 1 111 ? 28.740 0.990 -20.834 1.00 79.56 111 ASP A N 1
ATOM 884 C CA . ASP A 1 111 ? 27.467 0.438 -20.391 1.00 79.56 111 ASP A CA 1
ATOM 885 C C . ASP A 1 111 ? 27.115 0.947 -18.988 1.00 79.56 111 ASP A C 1
ATOM 887 O O . ASP A 1 111 ? 27.966 1.073 -18.104 1.00 79.56 111 ASP A O 1
ATOM 891 N N . ARG A 1 112 ? 25.847 1.317 -18.815 1.00 81.88 112 ARG A N 1
ATOM 892 C CA . ARG A 1 112 ? 25.246 1.744 -17.554 1.00 81.88 112 ARG A CA 1
ATOM 893 C C . ARG A 1 112 ? 23.980 0.953 -17.310 1.00 81.88 112 ARG A C 1
ATOM 895 O O . ARG A 1 112 ? 23.136 0.834 -18.200 1.00 81.88 112 ARG A O 1
ATOM 902 N N . ILE A 1 113 ? 23.824 0.492 -16.081 1.00 83.75 113 ILE A N 1
ATOM 903 C CA . ILE A 1 113 ? 22.595 -0.139 -15.628 1.00 83.75 113 ILE A CA 1
ATOM 904 C C . ILE A 1 113 ? 21.525 0.949 -15.472 1.00 83.75 113 ILE A C 1
ATOM 906 O O . ILE A 1 113 ? 21.772 2.049 -14.978 1.00 83.75 113 ILE A O 1
ATOM 910 N N . SER A 1 114 ? 20.327 0.672 -15.971 1.00 84.25 114 SER A N 1
ATOM 911 C CA . SER A 1 114 ? 19.154 1.526 -15.837 1.00 84.25 114 SER A CA 1
ATOM 912 C C . SER A 1 114 ? 17.962 0.649 -15.500 1.00 84.25 114 SER A C 1
ATOM 914 O O . SER A 1 114 ? 17.765 -0.396 -16.106 1.00 84.25 114 SER A O 1
ATOM 916 N N . TYR A 1 115 ? 17.126 1.121 -14.586 1.00 88.19 115 TYR A N 1
ATOM 917 C CA . TYR A 1 115 ? 15.887 0.449 -14.221 1.00 88.19 115 TYR A CA 1
ATOM 918 C C . TYR A 1 115 ? 14.728 1.126 -14.945 1.00 88.19 115 TYR A C 1
ATOM 920 O O . TYR A 1 115 ? 14.513 2.334 -14.815 1.00 88.19 115 TYR A O 1
ATOM 928 N N . LYS A 1 116 ? 14.030 0.379 -15.801 1.00 90.69 116 LYS A N 1
ATOM 929 C CA . LYS A 1 116 ? 12.898 0.892 -16.580 1.00 90.69 116 LYS A CA 1
ATOM 930 C C . LYS A 1 116 ? 11.616 0.253 -16.074 1.00 90.69 116 LYS A C 1
ATOM 932 O O . LYS A 1 116 ? 11.505 -0.966 -16.101 1.00 90.69 116 LYS A O 1
ATOM 937 N N . SER A 1 117 ? 10.645 1.071 -15.676 1.00 89.75 117 SER A N 1
ATOM 938 C CA . SER A 1 117 ? 9.346 0.562 -15.234 1.00 89.75 117 SER A CA 1
ATOM 939 C C . SER A 1 117 ? 8.685 -0.310 -16.309 1.00 89.75 117 SER A C 1
ATOM 941 O O . SER A 1 117 ? 8.745 0.005 -17.506 1.00 89.75 117 SER A O 1
ATOM 943 N N . CYS A 1 118 ? 8.086 -1.415 -15.878 1.00 87.00 118 CYS A N 1
ATOM 944 C CA . CYS A 1 118 ? 7.511 -2.438 -16.743 1.00 87.00 118 CYS A CA 1
ATOM 945 C C . CYS A 1 118 ? 6.272 -3.079 -16.101 1.00 87.00 118 CYS A C 1
ATOM 947 O O . CYS A 1 118 ? 5.840 -2.685 -15.017 1.00 87.00 118 CYS A O 1
ATOM 949 N N . MET A 1 119 ? 5.671 -4.039 -16.806 1.00 85.75 119 MET A N 1
ATOM 950 C CA . MET A 1 119 ? 4.643 -4.907 -16.233 1.00 85.75 119 MET A CA 1
ATOM 951 C C . MET A 1 119 ? 5.254 -5.809 -15.163 1.00 85.75 119 MET A C 1
ATOM 953 O O . MET A 1 119 ? 6.426 -6.168 -15.259 1.00 85.75 119 MET A O 1
ATOM 957 N N . VAL A 1 120 ? 4.447 -6.193 -14.172 1.00 85.12 120 VAL A N 1
ATOM 958 C CA . VAL A 1 120 ? 4.872 -7.103 -13.096 1.00 85.12 120 VAL A CA 1
ATOM 959 C C . VAL A 1 120 ? 5.336 -8.447 -13.662 1.00 85.12 120 VAL A C 1
ATOM 961 O O . VAL A 1 120 ? 6.357 -8.960 -13.229 1.00 85.12 120 VAL A O 1
ATOM 964 N N . SER A 1 121 ? 4.653 -8.973 -14.686 1.00 84.38 121 SER A N 1
ATOM 965 C CA . SER A 1 121 ? 5.020 -10.233 -15.355 1.00 84.38 121 SER A CA 1
ATOM 966 C C . SER A 1 121 ? 6.417 -10.227 -15.971 1.00 84.38 121 SER A C 1
ATOM 968 O O . SER A 1 121 ? 7.033 -11.280 -16.105 1.00 84.38 121 SER A O 1
ATOM 970 N N . ASP A 1 122 ? 6.885 -9.046 -16.369 1.00 86.38 122 ASP A N 1
ATOM 971 C CA . ASP A 1 122 ? 8.149 -8.869 -17.069 1.00 86.38 122 ASP A CA 1
ATOM 972 C C . ASP A 1 122 ? 9.222 -8.297 -16.141 1.00 86.38 122 ASP A C 1
ATOM 974 O O . ASP A 1 122 ? 10.335 -8.089 -16.602 1.00 86.38 122 ASP A O 1
ATOM 978 N N . GLY A 1 123 ? 8.889 -7.948 -14.895 1.00 88.19 123 GLY A N 1
ATOM 979 C CA . GLY A 1 123 ? 9.782 -7.235 -13.988 1.00 88.19 123 GLY A CA 1
ATOM 980 C C . GLY A 1 123 ? 10.806 -8.140 -13.323 1.00 88.19 123 GLY A C 1
ATOM 981 O O . GLY A 1 123 ? 10.534 -9.299 -13.026 1.00 88.19 123 GLY A O 1
ATOM 982 N N . THR A 1 124 ? 11.980 -7.580 -13.048 1.00 89.88 124 THR A N 1
ATOM 983 C CA . THR A 1 124 ? 13.039 -8.260 -12.294 1.00 89.88 124 THR A CA 1
ATOM 984 C C . THR A 1 124 ? 13.208 -7.682 -10.894 1.00 89.88 124 THR A C 1
ATOM 986 O O . THR A 1 124 ? 13.473 -8.433 -9.963 1.00 89.88 124 THR A O 1
ATOM 989 N N . HIS A 1 125 ? 13.000 -6.374 -10.720 1.00 92.25 125 HIS A N 1
ATOM 990 C CA . HIS A 1 125 ? 13.220 -5.676 -9.449 1.00 92.25 125 HIS A CA 1
ATOM 991 C C . HIS A 1 125 ? 12.059 -4.736 -9.107 1.00 92.25 125 HIS A C 1
ATOM 993 O O . HIS A 1 125 ? 11.294 -4.331 -9.990 1.00 92.25 125 HIS A O 1
ATOM 999 N N . SER A 1 126 ? 11.969 -4.329 -7.841 1.00 91.69 126 SER A N 1
ATOM 1000 C CA . SER A 1 126 ? 11.117 -3.222 -7.397 1.00 91.69 126 SER A CA 1
ATOM 1001 C C . SER A 1 126 ? 11.941 -1.960 -7.141 1.00 91.69 126 SER A C 1
ATOM 1003 O O . SER A 1 126 ? 12.866 -1.970 -6.329 1.00 91.69 126 SER A O 1
ATOM 1005 N N . THR A 1 127 ? 11.562 -0.834 -7.758 1.00 91.50 127 THR A N 1
ATOM 1006 C CA . THR A 1 127 ? 12.137 0.482 -7.408 1.00 91.50 127 THR A CA 1
ATOM 1007 C C . THR A 1 127 ? 11.451 1.151 -6.216 1.00 91.50 127 THR A C 1
ATOM 1009 O O . THR A 1 127 ? 11.798 2.282 -5.870 1.00 91.50 127 THR A O 1
ATOM 1012 N N . ASN A 1 128 ? 10.477 0.494 -5.576 1.00 91.81 128 ASN A N 1
ATOM 1013 C CA . ASN A 1 128 ? 9.722 1.089 -4.480 1.00 91.81 128 ASN A CA 1
ATOM 1014 C C . ASN A 1 128 ? 10.619 1.248 -3.245 1.00 91.81 128 ASN A C 1
ATOM 1016 O O . ASN A 1 128 ? 10.991 0.275 -2.586 1.00 91.81 128 ASN A O 1
ATOM 1020 N N . SER A 1 129 ? 10.989 2.481 -2.904 1.00 90.31 129 SER A N 1
ATOM 1021 C CA . SER A 1 129 ? 11.910 2.727 -1.784 1.00 90.31 129 SER A CA 1
ATOM 1022 C C . SER A 1 129 ? 11.345 2.303 -0.418 1.00 90.31 129 SER A C 1
ATOM 1024 O O . SER A 1 129 ? 12.113 1.979 0.488 1.00 90.31 129 SER A O 1
ATOM 1026 N N . GLY A 1 130 ? 10.014 2.255 -0.281 1.00 90.56 130 GLY A N 1
ATOM 1027 C CA . GLY A 1 130 ? 9.314 1.735 0.890 1.00 90.56 130 GLY A CA 1
ATOM 1028 C C . GLY A 1 130 ? 9.545 0.242 1.099 1.00 90.56 130 GLY A C 1
ATOM 1029 O O . GLY A 1 130 ? 9.890 -0.153 2.214 1.00 90.56 130 GLY A O 1
ATOM 1030 N N . LEU A 1 131 ? 9.414 -0.557 0.035 1.00 91.69 131 LEU A N 1
ATOM 1031 C CA . LEU A 1 131 ? 9.687 -1.999 0.045 1.00 91.69 131 LEU A CA 1
ATOM 1032 C C . LEU A 1 131 ? 11.174 -2.282 0.266 1.00 91.69 131 LEU A C 1
ATOM 1034 O O . LEU A 1 131 ? 11.519 -3.060 1.151 1.00 91.69 131 LEU A O 1
ATOM 1038 N N . ASN A 1 132 ? 12.050 -1.598 -0.475 1.00 90.56 132 ASN A N 1
ATOM 1039 C CA . ASN A 1 132 ? 13.499 -1.780 -0.366 1.00 90.56 132 ASN A CA 1
ATOM 1040 C C . ASN A 1 132 ? 14.000 -1.534 1.062 1.00 90.56 132 ASN A C 1
ATOM 1042 O O . ASN A 1 132 ? 14.700 -2.369 1.626 1.00 90.56 132 ASN A O 1
ATOM 1046 N N . LYS A 1 133 ? 13.586 -0.428 1.694 1.00 89.56 133 LYS A N 1
ATOM 1047 C CA . LYS A 1 133 ? 13.953 -0.142 3.090 1.00 89.56 133 LYS A CA 1
ATOM 1048 C C . LYS A 1 133 ? 13.291 -1.095 4.080 1.00 89.56 133 LYS A C 1
ATOM 1050 O O . LYS A 1 133 ? 13.922 -1.452 5.066 1.00 89.56 133 LYS A O 1
ATOM 1055 N N . TRP A 1 134 ? 12.042 -1.500 3.836 1.00 90.50 134 TRP A N 1
ATOM 1056 C CA . TRP A 1 134 ? 11.344 -2.433 4.720 1.00 90.50 134 TRP A CA 1
ATOM 1057 C C . TRP A 1 134 ? 12.081 -3.767 4.810 1.00 90.50 134 TRP A C 1
ATOM 1059 O O . TRP A 1 134 ? 12.356 -4.226 5.911 1.00 90.50 134 TRP A O 1
ATOM 1069 N N . PHE A 1 135 ? 12.437 -4.360 3.668 1.00 88.12 135 PHE A N 1
ATOM 1070 C CA . PHE A 1 135 ? 13.057 -5.685 3.629 1.00 88.12 135 PHE A CA 1
ATOM 1071 C C . PHE A 1 135 ? 14.574 -5.672 3.869 1.00 88.12 135 PHE A C 1
ATOM 1073 O O . PHE A 1 135 ? 15.084 -6.661 4.383 1.00 88.12 135 PHE A O 1
ATOM 1080 N N . LYS A 1 136 ? 15.283 -4.553 3.639 1.00 83.31 136 LYS A N 1
ATOM 1081 C CA . LYS A 1 136 ? 16.691 -4.410 4.071 1.00 83.31 136 LYS A CA 1
ATOM 1082 C C . LYS A 1 136 ? 16.856 -4.524 5.590 1.00 83.31 136 LYS A C 1
ATOM 1084 O O . LYS A 1 136 ? 17.812 -5.128 6.056 1.00 83.31 136 LYS A O 1
ATOM 1089 N N . ILE A 1 137 ? 15.900 -4.001 6.365 1.00 66.00 137 ILE A N 1
ATOM 1090 C CA . ILE A 1 137 ? 15.919 -4.117 7.833 1.00 66.00 137 ILE A CA 1
ATOM 1091 C C . ILE A 1 137 ? 15.815 -5.591 8.273 1.00 66.00 137 ILE A C 1
ATOM 1093 O O . ILE A 1 137 ? 16.415 -5.965 9.271 1.00 66.00 137 ILE A O 1
ATOM 1097 N N . TYR A 1 138 ? 15.103 -6.445 7.527 1.00 56.03 138 TYR A N 1
ATOM 1098 C CA . TYR A 1 138 ? 14.947 -7.867 7.870 1.00 56.03 138 TYR A CA 1
ATOM 1099 C C . TYR A 1 138 ? 16.197 -8.703 7.614 1.00 56.03 138 TYR A C 1
ATOM 1101 O O . TYR A 1 138 ? 16.544 -9.508 8.473 1.00 56.03 138 TYR A O 1
ATOM 1109 N N . ALA A 1 139 ? 16.894 -8.476 6.497 1.00 55.72 139 ALA A N 1
ATOM 1110 C CA . ALA A 1 139 ? 18.138 -9.188 6.194 1.00 55.72 139 ALA A CA 1
ATOM 1111 C C . ALA A 1 139 ? 19.202 -8.975 7.291 1.00 55.72 139 ALA A C 1
ATOM 1113 O O . ALA A 1 139 ? 19.918 -9.894 7.673 1.00 55.72 139 ALA A O 1
ATOM 1114 N N . GLN A 1 140 ? 19.239 -7.778 7.886 1.00 47.97 140 GLN A N 1
ATOM 1115 C CA . GLN A 1 140 ? 20.164 -7.450 8.976 1.00 47.97 140 GLN A CA 1
ATOM 1116 C C . GLN A 1 140 ? 19.798 -8.124 10.311 1.00 47.97 140 GLN A C 1
ATOM 1118 O O . GLN A 1 140 ? 20.682 -8.455 11.104 1.00 47.97 140 GLN A O 1
ATOM 1123 N N . HIS A 1 141 ? 18.506 -8.348 10.575 1.00 48.12 141 HIS A N 1
ATOM 1124 C CA . HIS A 1 141 ? 18.054 -9.023 11.795 1.00 48.12 141 HIS A CA 1
ATOM 1125 C C . HIS A 1 141 ? 18.276 -10.544 11.751 1.00 48.12 141 HIS A C 1
ATOM 1127 O O . HIS A 1 141 ? 18.618 -11.114 12.785 1.00 48.12 141 HIS A O 1
ATOM 1133 N N . GLU A 1 142 ? 18.176 -11.185 10.579 1.00 45.56 142 GLU A N 1
ATOM 1134 C CA . GLU A 1 142 ? 18.510 -12.613 10.411 1.00 45.56 142 GLU A CA 1
ATOM 1135 C C . GLU A 1 142 ? 19.995 -12.896 10.699 1.00 45.56 142 GLU A C 1
ATOM 1137 O O . GLU A 1 142 ? 20.316 -13.895 11.340 1.00 45.56 142 GLU A O 1
ATOM 1142 N N . ASN A 1 143 ? 20.893 -11.973 10.335 1.00 38.59 143 ASN A N 1
ATOM 1143 C CA . ASN A 1 143 ? 22.332 -12.119 10.585 1.00 38.59 143 ASN A CA 1
ATOM 1144 C C . ASN A 1 143 ? 22.725 -11.869 12.061 1.00 38.59 143 ASN A C 1
ATOM 1146 O O . ASN A 1 143 ? 23.717 -12.404 12.558 1.00 38.59 143 ASN A O 1
ATOM 1150 N N . THR A 1 144 ? 21.924 -11.090 12.798 1.00 38.69 144 THR A N 1
ATOM 1151 C CA . THR A 1 144 ? 22.181 -10.778 14.219 1.00 38.69 144 THR A CA 1
ATOM 1152 C C . THR A 1 144 ? 21.668 -11.883 15.157 1.00 38.69 144 THR A C 1
ATOM 1154 O O . THR A 1 144 ? 22.324 -12.220 16.138 1.00 38.69 144 THR A O 1
ATOM 1157 N N . GLU A 1 145 ? 20.522 -12.506 14.854 1.00 40.16 145 GLU A N 1
ATOM 1158 C CA . GLU A 1 145 ? 20.021 -13.645 15.646 1.00 40.16 145 GLU A CA 1
ATOM 1159 C C . GLU A 1 145 ? 20.806 -14.943 15.369 1.00 40.16 145 GLU A C 1
ATOM 1161 O O . GLU A 1 145 ? 20.961 -15.769 16.271 1.00 40.16 145 GLU A O 1
ATOM 1166 N N . ALA A 1 146 ? 21.362 -15.113 14.162 1.00 40.69 146 ALA A N 1
ATOM 1167 C CA . ALA A 1 146 ? 22.234 -16.244 13.833 1.00 40.69 146 ALA A CA 1
ATOM 1168 C C . ALA A 1 146 ? 23.584 -16.195 14.577 1.00 40.69 146 ALA A C 1
ATOM 1170 O O . ALA A 1 146 ? 24.064 -17.233 15.034 1.00 40.69 146 ALA A O 1
ATOM 1171 N N . THR A 1 147 ? 24.158 -15.001 14.762 1.00 38.97 147 THR A N 1
ATOM 1172 C CA . THR A 1 147 ? 25.435 -14.795 15.471 1.00 38.97 147 THR A CA 1
ATOM 1173 C C . THR A 1 147 ? 25.302 -14.951 16.992 1.00 38.97 147 THR A C 1
ATOM 1175 O O . THR A 1 147 ? 26.135 -15.618 17.616 1.00 38.97 147 THR A O 1
ATOM 1178 N N . GLU A 1 148 ? 24.213 -14.462 17.599 1.00 40.44 148 GLU A N 1
ATOM 1179 C CA . GLU A 1 148 ? 23.930 -14.690 19.029 1.00 40.44 148 GLU A CA 1
ATOM 1180 C C . GLU A 1 148 ? 23.589 -16.163 19.339 1.00 40.44 148 GLU A C 1
ATOM 1182 O O . GLU A 1 148 ? 23.925 -16.672 20.414 1.00 40.44 148 GLU A O 1
ATOM 1187 N N . ALA A 1 149 ? 22.978 -16.890 18.396 1.00 39.69 149 ALA A N 1
ATOM 1188 C CA . ALA A 1 149 ? 22.704 -18.319 18.549 1.00 39.69 149 ALA A CA 1
ATOM 1189 C C . ALA A 1 149 ? 23.978 -19.182 18.487 1.00 39.69 149 ALA A C 1
ATOM 1191 O O . ALA A 1 149 ? 24.068 -20.173 19.214 1.00 39.69 149 ALA A O 1
ATOM 1192 N N . THR A 1 150 ? 24.981 -18.800 17.684 1.00 38.38 150 THR A N 1
ATOM 1193 C CA . THR A 1 150 ? 26.268 -19.513 17.616 1.00 38.38 150 THR A CA 1
ATOM 1194 C C . THR A 1 150 ? 27.132 -19.315 18.864 1.00 38.38 150 THR A C 1
ATOM 1196 O O . THR A 1 150 ? 27.696 -20.293 19.362 1.00 38.38 150 THR A O 1
ATOM 1199 N N . GLU A 1 151 ? 27.164 -18.112 19.454 1.00 38.69 151 GLU A N 1
ATOM 1200 C CA . GLU A 1 151 ? 27.885 -17.872 20.719 1.00 38.69 151 GLU A CA 1
ATOM 1201 C C . GLU A 1 151 ? 27.211 -18.553 21.925 1.00 38.69 151 GLU A C 1
ATOM 1203 O O . GLU A 1 151 ? 27.882 -18.959 22.877 1.00 38.69 151 GLU A O 1
ATOM 1208 N N . ALA A 1 152 ? 25.889 -18.753 21.885 1.00 35.72 152 ALA A N 1
ATOM 1209 C CA . ALA A 1 152 ? 25.158 -19.442 22.948 1.00 35.72 152 ALA A CA 1
ATOM 1210 C C . ALA A 1 152 ? 25.312 -20.979 22.918 1.00 35.72 152 ALA A C 1
ATOM 1212 O O . ALA A 1 152 ? 25.095 -21.634 23.941 1.00 35.72 152 ALA A O 1
ATOM 1213 N N . THR A 1 153 ? 25.712 -21.578 21.789 1.00 34.34 153 THR A N 1
ATOM 1214 C CA . THR A 1 153 ? 25.861 -23.043 21.663 1.00 34.34 153 THR A CA 1
ATOM 1215 C C . THR A 1 153 ? 27.192 -23.618 22.162 1.00 34.34 153 THR A C 1
ATOM 1217 O O . THR A 1 153 ? 27.250 -24.817 22.431 1.00 34.34 153 THR A O 1
ATOM 1220 N N . GLU A 1 154 ? 28.230 -22.806 22.404 1.00 38.44 154 GLU A N 1
ATOM 1221 C CA . GLU A 1 154 ? 29.459 -23.276 23.080 1.00 38.44 154 GLU A CA 1
ATOM 1222 C C . GLU A 1 154 ? 29.339 -23.334 24.615 1.00 38.44 154 GLU A C 1
ATOM 1224 O O . GLU A 1 154 ? 30.222 -23.853 25.303 1.00 38.44 154 GLU A O 1
ATOM 1229 N N . ALA A 1 155 ? 28.220 -22.877 25.182 1.00 36.94 155 ALA A N 1
ATOM 1230 C CA . ALA A 1 155 ? 27.996 -22.893 26.619 1.00 36.94 155 ALA A CA 1
ATOM 1231 C C . ALA A 1 155 ? 26.597 -23.411 26.974 1.00 36.94 155 ALA A C 1
ATOM 1233 O O . ALA A 1 155 ? 25.738 -22.627 27.356 1.00 36.94 155 ALA A O 1
ATOM 1234 N N . THR A 1 156 ? 26.370 -24.730 26.888 1.00 32.31 156 THR A N 1
ATOM 1235 C CA . THR A 1 156 ? 25.693 -25.577 27.909 1.00 32.31 156 THR A CA 1
ATOM 1236 C C . THR A 1 156 ? 25.230 -26.926 27.331 1.00 32.31 156 THR A C 1
ATOM 1238 O O . THR A 1 156 ? 24.092 -27.099 26.908 1.00 32.31 156 THR A O 1
ATOM 1241 N N . GLU A 1 157 ? 26.082 -27.952 27.407 1.00 36.03 157 GLU A N 1
ATOM 1242 C CA . GLU A 1 157 ? 25.601 -29.339 27.448 1.00 36.03 157 GLU A CA 1
ATOM 1243 C C . GLU A 1 157 ? 25.076 -29.647 28.860 1.00 36.03 157 GLU A C 1
ATOM 1245 O O . GLU A 1 157 ? 25.870 -29.713 29.798 1.00 36.03 157 GLU A O 1
ATOM 1250 N N . ALA A 1 158 ? 23.759 -29.848 29.015 1.00 29.16 158 ALA A N 1
ATOM 1251 C CA . ALA A 1 158 ? 23.174 -30.920 29.841 1.00 29.16 158 ALA A CA 1
ATOM 1252 C C . ALA A 1 158 ? 21.630 -30.849 29.951 1.00 29.16 158 ALA A C 1
ATOM 1254 O O . ALA A 1 158 ? 21.065 -29.928 30.533 1.00 29.16 158 ALA A O 1
ATOM 1255 N N . THR A 1 159 ? 21.001 -31.966 29.562 1.00 30.64 159 THR A N 1
ATOM 1256 C CA . THR A 1 159 ? 19.800 -32.615 30.150 1.00 30.64 159 THR A CA 1
ATOM 1257 C C . THR A 1 159 ? 18.366 -32.165 29.788 1.00 30.64 159 THR A C 1
ATOM 1259 O O . THR A 1 159 ? 17.812 -31.230 30.347 1.00 30.64 159 THR A O 1
ATOM 1262 N N . GLU A 1 160 ? 17.775 -32.983 28.901 1.00 32.25 160 GLU A N 1
ATOM 1263 C CA . GLU A 1 160 ? 16.453 -33.661 28.900 1.00 32.25 160 GLU A CA 1
ATOM 1264 C C . GLU A 1 160 ? 15.103 -32.940 29.167 1.00 32.25 160 GLU A C 1
ATOM 1266 O O . GLU A 1 160 ? 14.741 -32.618 30.293 1.00 32.25 160 GLU A O 1
ATOM 1271 N N . ALA A 1 161 ? 14.286 -32.970 28.095 1.00 29.31 161 ALA A N 1
ATOM 1272 C CA . ALA A 1 161 ? 12.907 -33.493 27.973 1.00 29.31 161 ALA A CA 1
ATOM 1273 C C . ALA A 1 161 ? 11.714 -32.764 28.638 1.00 29.31 161 ALA A C 1
ATOM 1275 O O . ALA A 1 161 ? 11.528 -32.825 29.848 1.00 29.31 161 ALA A O 1
ATOM 1276 N N . THR A 1 162 ? 10.773 -32.241 27.827 1.00 28.38 162 THR A N 1
ATOM 1277 C CA . THR A 1 162 ? 9.417 -32.810 27.564 1.00 28.38 162 THR A CA 1
ATOM 1278 C C . THR A 1 162 ? 8.482 -31.837 26.804 1.00 28.38 162 THR A C 1
ATOM 1280 O O . THR A 1 162 ? 8.463 -30.646 27.074 1.00 28.38 162 THR A O 1
ATOM 1283 N N . GLU A 1 163 ? 7.720 -32.404 25.853 1.00 30.81 163 GLU A N 1
ATOM 1284 C CA . GLU A 1 163 ? 6.406 -32.010 25.284 1.00 30.81 163 GLU A CA 1
ATOM 1285 C C . GLU A 1 163 ? 6.074 -30.546 24.898 1.00 30.81 163 GLU A C 1
ATOM 1287 O O . GLU A 1 163 ? 5.715 -29.736 25.744 1.00 30.81 163 GLU A O 1
ATOM 1292 N N . ALA A 1 164 ? 5.956 -30.291 23.583 1.00 26.75 164 ALA A N 1
ATOM 1293 C CA . ALA A 1 164 ? 4.761 -29.684 22.963 1.00 26.75 164 ALA A CA 1
ATOM 1294 C C . ALA A 1 164 ? 4.828 -29.782 21.423 1.00 26.75 164 ALA A C 1
ATOM 1296 O O . ALA A 1 164 ? 5.547 -29.052 20.746 1.00 26.75 164 ALA A O 1
ATOM 1297 N N . THR A 1 165 ? 4.060 -30.716 20.871 1.00 38.22 165 THR A N 1
ATOM 1298 C CA . THR A 1 165 ? 3.762 -30.882 19.444 1.00 38.22 165 THR A CA 1
ATOM 1299 C C . THR A 1 165 ? 2.667 -29.901 19.012 1.00 38.22 165 THR A C 1
ATOM 1301 O O . THR A 1 165 ? 1.540 -30.085 19.455 1.00 38.22 165 THR A O 1
ATOM 1304 N N . GLU A 1 166 ? 2.999 -28.893 18.190 1.00 36.25 166 GLU A N 1
ATOM 1305 C CA . GLU A 1 166 ? 2.147 -28.227 17.159 1.00 36.25 166 GLU A CA 1
ATOM 1306 C C . GLU A 1 166 ? 2.798 -26.931 16.598 1.00 36.25 166 GLU A C 1
ATOM 1308 O O . GLU A 1 166 ? 2.137 -25.927 16.347 1.00 36.25 166 GLU A O 1
ATOM 1313 N N . ALA A 1 167 ? 4.120 -26.927 16.381 1.00 29.09 167 ALA A N 1
ATOM 1314 C CA . ALA A 1 167 ? 4.836 -25.782 15.788 1.00 29.09 167 ALA A CA 1
ATOM 1315 C C . ALA A 1 167 ? 5.909 -26.190 14.756 1.00 29.09 167 ALA A C 1
ATOM 1317 O O . ALA A 1 167 ? 6.816 -25.422 14.454 1.00 29.09 167 ALA A O 1
ATOM 1318 N N . THR A 1 168 ? 5.825 -27.404 14.204 1.00 31.30 168 THR A N 1
ATOM 1319 C CA . THR A 1 168 ? 6.894 -28.019 13.393 1.00 31.30 168 THR A CA 1
ATOM 1320 C C . THR A 1 168 ? 6.634 -28.061 11.882 1.00 31.30 168 THR A C 1
ATOM 1322 O O . THR A 1 168 ? 7.352 -28.757 11.175 1.00 31.30 168 THR A O 1
ATOM 1325 N N . GLU A 1 169 ? 5.663 -27.312 11.346 1.00 34.00 169 GLU A N 1
ATOM 1326 C CA . GLU A 1 169 ? 5.395 -27.277 9.889 1.00 34.00 169 GLU A CA 1
ATOM 1327 C C . GLU A 1 169 ? 5.729 -25.946 9.187 1.00 34.00 169 GLU A C 1
ATOM 1329 O O . GLU A 1 169 ? 5.503 -25.819 7.989 1.00 34.00 169 GLU A O 1
ATOM 1334 N N . ALA A 1 170 ? 6.341 -24.974 9.875 1.00 32.41 170 ALA A N 1
ATOM 1335 C CA . ALA A 1 170 ? 6.739 -23.691 9.269 1.00 32.41 170 ALA A CA 1
ATOM 1336 C C . ALA A 1 170 ? 8.264 -23.486 9.133 1.00 32.41 170 ALA A C 1
ATOM 1338 O O . ALA A 1 170 ? 8.707 -22.373 8.878 1.00 32.41 170 ALA A O 1
ATOM 1339 N N . LEU A 1 171 ? 9.070 -24.542 9.287 1.00 30.16 171 LEU A N 1
ATOM 1340 C CA . LEU A 1 171 ? 10.542 -24.473 9.292 1.00 30.16 171 LEU A CA 1
ATOM 1341 C C . LEU A 1 171 ? 11.185 -25.284 8.157 1.00 30.16 171 LEU A C 1
ATOM 1343 O O . LEU A 1 171 ? 12.134 -26.023 8.390 1.00 30.16 171 LEU A O 1
ATOM 1347 N N . ASN A 1 172 ? 10.662 -25.212 6.927 1.00 32.41 172 ASN A N 1
ATOM 1348 C CA . ASN A 1 172 ? 11.235 -26.027 5.848 1.00 32.41 172 ASN A CA 1
ATOM 1349 C C . ASN A 1 172 ? 11.306 -25.377 4.462 1.00 32.41 172 ASN A C 1
ATOM 1351 O O . ASN A 1 172 ? 11.053 -26.051 3.466 1.00 32.41 172 ASN A O 1
ATOM 1355 N N . ILE A 1 173 ? 11.678 -24.096 4.385 1.00 33.50 173 ILE A N 1
ATOM 1356 C CA . ILE A 1 173 ? 12.230 -23.503 3.156 1.00 33.50 173 ILE A CA 1
ATOM 1357 C C . ILE A 1 173 ? 13.270 -22.441 3.538 1.00 33.50 173 ILE A C 1
ATOM 1359 O O . ILE A 1 173 ? 12.980 -21.257 3.456 1.00 33.50 173 ILE A O 1
ATOM 1363 N N . ILE A 1 174 ? 14.468 -22.846 3.966 1.00 32.19 174 ILE A N 1
ATOM 1364 C CA . ILE A 1 174 ? 15.675 -22.020 3.795 1.00 32.19 174 ILE A CA 1
ATOM 1365 C C . ILE A 1 174 ? 16.799 -22.974 3.394 1.00 32.19 174 ILE A C 1
ATOM 1367 O O . ILE A 1 174 ? 17.038 -23.995 4.038 1.00 32.19 174 ILE A O 1
ATOM 1371 N N . GLN A 1 175 ? 17.373 -22.711 2.228 1.00 32.25 175 GLN A N 1
ATOM 1372 C CA . GLN A 1 175 ? 18.239 -23.623 1.505 1.00 32.25 175 GLN A CA 1
ATOM 1373 C C . GLN A 1 175 ? 19.660 -23.587 2.089 1.00 32.25 175 GLN A C 1
ATOM 1375 O O . GLN A 1 175 ? 20.281 -22.538 2.172 1.00 32.25 175 GLN A O 1
ATOM 1380 N N . PHE A 1 176 ? 20.139 -24.768 2.479 1.00 27.56 176 PHE A N 1
ATOM 1381 C CA . PHE A 1 176 ? 21.515 -25.123 2.842 1.00 27.56 176 PHE A CA 1
ATOM 1382 C C . PHE A 1 176 ? 22.538 -24.715 1.763 1.00 27.56 176 PHE A C 1
ATOM 1384 O O . PHE A 1 176 ? 22.347 -25.087 0.601 1.00 27.56 176 PHE A O 1
ATOM 1391 N N . VAL A 1 177 ? 23.676 -24.132 2.164 1.00 28.36 177 VAL A N 1
ATOM 1392 C CA . VAL A 1 177 ? 24.975 -24.326 1.491 1.00 28.36 177 VAL A CA 1
ATOM 1393 C C . VAL A 1 177 ? 26.061 -24.579 2.547 1.00 28.36 177 VAL A C 1
ATOM 1395 O O . VAL A 1 177 ? 26.060 -23.997 3.625 1.00 28.36 177 VAL A O 1
ATOM 1398 N N . ASP A 1 178 ? 26.903 -25.559 2.232 1.00 28.23 178 ASP A N 1
ATOM 1399 C CA . ASP A 1 178 ? 27.869 -26.292 3.055 1.00 28.23 178 ASP A CA 1
ATOM 1400 C C . ASP A 1 178 ? 29.145 -25.465 3.325 1.00 28.23 178 ASP A C 1
ATOM 1402 O O . ASP A 1 178 ? 29.784 -24.995 2.383 1.00 28.23 178 ASP A O 1
ATOM 1406 N N . VAL A 1 179 ? 29.532 -25.303 4.597 1.00 30.36 179 VAL A N 1
ATOM 1407 C CA . VAL A 1 179 ? 30.750 -24.585 5.012 1.00 30.36 179 VAL A CA 1
ATOM 1408 C C . VAL A 1 179 ? 31.871 -25.596 5.231 1.00 30.36 179 VAL A C 1
ATOM 1410 O O . VAL A 1 179 ? 32.008 -26.189 6.301 1.00 30.36 179 VAL A O 1
ATOM 1413 N N . SER A 1 180 ? 32.713 -25.782 4.217 1.00 25.72 180 SER A N 1
ATOM 1414 C CA . SER A 1 180 ? 34.016 -26.421 4.400 1.00 25.72 180 SER A CA 1
ATOM 1415 C C . SER A 1 180 ? 35.060 -25.819 3.463 1.00 25.72 180 SER A C 1
ATOM 1417 O O . SER A 1 180 ? 35.226 -26.283 2.334 1.00 25.72 180 SER A O 1
ATOM 1419 N N . ASN A 1 181 ? 35.745 -24.773 3.927 1.00 28.14 181 ASN A N 1
ATOM 1420 C CA . ASN A 1 181 ? 37.211 -24.698 3.995 1.00 28.14 181 ASN A CA 1
ATOM 1421 C C . ASN A 1 181 ? 37.636 -23.294 4.440 1.00 28.14 181 ASN A C 1
ATOM 1423 O O . ASN A 1 181 ? 37.561 -22.340 3.675 1.00 28.14 181 ASN A O 1
ATOM 1427 N N . ILE A 1 182 ? 38.105 -23.227 5.684 1.00 29.56 182 ILE A N 1
ATOM 1428 C CA . ILE A 1 182 ? 38.916 -22.144 6.233 1.00 29.56 182 ILE A CA 1
ATOM 1429 C C . ILE A 1 182 ? 40.370 -22.484 5.897 1.00 29.56 182 ILE A C 1
ATOM 1431 O O . ILE A 1 182 ? 40.842 -23.545 6.306 1.00 29.56 182 ILE A O 1
ATOM 1435 N N . GLU A 1 183 ? 41.070 -21.596 5.196 1.00 27.28 183 GLU A N 1
ATOM 1436 C CA . GLU A 1 183 ? 42.511 -21.402 5.379 1.00 27.28 183 GLU A CA 1
ATOM 1437 C C . GLU A 1 183 ? 42.769 -19.891 5.423 1.00 27.28 183 GLU A C 1
ATOM 1439 O O . GLU A 1 183 ? 42.454 -19.172 4.477 1.00 27.28 183 GLU A O 1
ATOM 1444 N N . ASP A 1 184 ? 43.276 -19.450 6.575 1.00 29.64 184 ASP A N 1
ATOM 1445 C CA . ASP A 1 184 ? 43.653 -18.081 6.914 1.00 29.64 184 ASP A CA 1
ATOM 1446 C C . ASP A 1 184 ? 44.802 -17.574 6.026 1.00 29.64 184 ASP A C 1
ATOM 1448 O O . ASP A 1 184 ? 45.784 -18.293 5.843 1.00 29.64 184 ASP A O 1
ATOM 1452 N N . GLU A 1 185 ? 44.748 -16.315 5.581 1.00 30.17 185 GLU A N 1
ATOM 1453 C CA . GLU A 1 185 ? 45.934 -15.455 5.454 1.00 30.17 185 GLU A CA 1
ATOM 1454 C C . GLU A 1 185 ? 45.507 -13.972 5.472 1.00 30.17 185 GLU A C 1
ATOM 1456 O O . GLU A 1 185 ? 44.847 -13.483 4.561 1.00 30.17 185 GLU A O 1
ATOM 1461 N N . ASP A 1 186 ? 45.874 -13.292 6.563 1.00 32.94 186 ASP A N 1
ATOM 1462 C CA . ASP A 1 186 ? 45.628 -11.879 6.863 1.00 32.94 186 ASP A CA 1
ATOM 1463 C C . ASP A 1 186 ? 46.219 -10.923 5.804 1.00 32.94 186 ASP A C 1
ATOM 1465 O O . ASP A 1 186 ? 47.412 -11.017 5.517 1.00 32.94 186 ASP A O 1
ATOM 1469 N N . GLU A 1 187 ? 45.437 -9.945 5.319 1.00 32.38 187 GLU A N 1
ATOM 1470 C CA . GLU A 1 187 ? 45.839 -8.534 5.111 1.00 32.38 187 GLU A CA 1
ATOM 1471 C C . GLU A 1 187 ? 44.650 -7.691 4.572 1.00 32.38 187 GLU A C 1
ATOM 1473 O O . GLU A 1 187 ? 44.287 -7.785 3.405 1.00 32.38 187 GL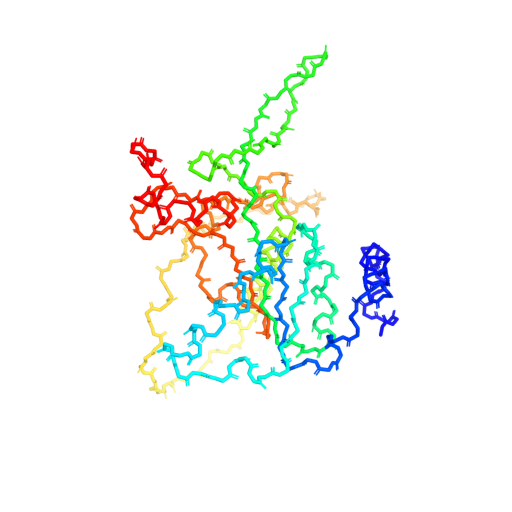U A O 1
ATOM 1478 N N . ASP A 1 188 ? 44.103 -6.824 5.439 1.00 31.31 188 ASP A N 1
ATOM 1479 C CA . ASP A 1 188 ? 43.205 -5.681 5.162 1.00 31.31 188 ASP A CA 1
ATOM 1480 C C . ASP A 1 188 ? 41.838 -5.966 4.479 1.00 31.31 188 ASP A C 1
ATOM 1482 O O . ASP A 1 188 ? 41.640 -5.643 3.308 1.00 31.31 188 ASP A O 1
ATOM 1486 N N . GLU A 1 189 ? 40.844 -6.439 5.246 1.00 35.88 189 GLU A N 1
ATOM 1487 C CA . GLU A 1 189 ? 39.442 -6.601 4.810 1.00 35.88 189 GLU A CA 1
ATOM 1488 C C . GLU A 1 189 ? 38.461 -5.878 5.755 1.00 35.88 189 GLU A C 1
ATOM 1490 O O . GLU A 1 189 ? 38.466 -6.109 6.958 1.00 35.88 189 GLU A O 1
ATOM 1495 N N . ASP A 1 190 ? 37.627 -5.001 5.191 1.00 30.23 190 ASP A N 1
ATOM 1496 C CA . ASP A 1 190 ? 36.261 -4.696 5.654 1.00 30.23 190 ASP A CA 1
ATOM 1497 C C . ASP A 1 190 ? 35.427 -4.464 4.366 1.00 30.23 190 ASP A C 1
ATOM 1499 O O . ASP A 1 190 ? 34.880 -3.385 4.120 1.00 30.23 190 ASP A O 1
ATOM 1503 N N . GLU A 1 191 ? 35.427 -5.457 3.472 1.00 40.06 191 GLU A N 1
ATOM 1504 C CA . GLU A 1 191 ? 34.466 -5.610 2.371 1.00 40.06 191 GLU A CA 1
ATOM 1505 C C . GLU A 1 191 ? 33.777 -6.969 2.559 1.00 40.06 191 GLU A C 1
ATOM 1507 O O . GLU A 1 191 ? 34.100 -7.945 1.891 1.00 40.06 191 GLU A O 1
ATOM 1512 N N . ASP A 1 192 ? 32.835 -7.037 3.502 1.00 32.41 192 ASP A N 1
ATOM 1513 C CA . ASP A 1 192 ? 31.885 -8.148 3.562 1.00 32.41 192 ASP A CA 1
ATOM 1514 C C . ASP A 1 192 ? 30.892 -7.980 2.395 1.00 32.41 192 ASP A C 1
ATOM 1516 O O . ASP A 1 192 ? 29.914 -7.230 2.477 1.00 32.41 192 ASP A O 1
ATOM 1520 N N . GLU A 1 193 ? 31.193 -8.611 1.258 1.00 37.09 193 GLU A N 1
ATOM 1521 C CA . GLU A 1 193 ? 30.270 -8.747 0.128 1.00 37.09 193 GLU A CA 1
ATOM 1522 C C . GLU A 1 193 ? 29.136 -9.718 0.511 1.00 37.09 193 GLU A C 1
ATOM 1524 O O . GLU A 1 193 ? 29.290 -10.937 0.463 1.00 37.09 193 GLU A O 1
ATOM 1529 N N . ASP A 1 194 ? 27.972 -9.175 0.883 1.00 34.59 194 ASP A N 1
ATOM 1530 C CA . ASP A 1 194 ? 26.727 -9.941 1.007 1.00 34.59 194 ASP A CA 1
ATOM 1531 C C . ASP A 1 194 ? 26.373 -10.578 -0.360 1.00 34.59 194 ASP A C 1
ATOM 1533 O O . ASP A 1 194 ? 25.953 -9.882 -1.288 1.00 34.59 194 ASP A O 1
ATOM 1537 N N . GLU A 1 195 ? 26.470 -11.910 -0.484 1.00 38.94 195 GLU A N 1
ATOM 1538 C CA . GLU A 1 195 ? 26.170 -12.695 -1.708 1.00 38.94 195 GLU A CA 1
ATOM 1539 C C . GLU A 1 195 ? 24.696 -12.610 -2.194 1.00 38.94 195 GLU A C 1
ATOM 1541 O O . GLU A 1 195 ? 24.302 -13.263 -3.164 1.00 38.94 195 GLU A O 1
ATOM 1546 N N . ASP A 1 196 ? 23.859 -11.803 -1.538 1.00 42.31 196 ASP A N 1
ATOM 1547 C CA . ASP A 1 196 ? 22.405 -11.742 -1.718 1.00 42.31 196 ASP A CA 1
ATOM 1548 C C . ASP A 1 196 ? 21.876 -10.445 -2.359 1.00 42.31 196 ASP A C 1
ATOM 1550 O O . ASP A 1 196 ? 20.672 -10.346 -2.659 1.00 42.31 196 ASP A O 1
ATOM 1554 N N . GLU A 1 197 ? 22.756 -9.466 -2.593 1.00 43.78 197 GLU A N 1
ATOM 1555 C CA . GLU A 1 197 ? 22.471 -8.226 -3.316 1.00 43.78 197 GLU A CA 1
ATOM 1556 C C . GLU A 1 197 ? 23.113 -8.271 -4.718 1.00 43.78 197 GLU A C 1
ATOM 1558 O O . GLU A 1 197 ? 24.323 -8.402 -4.869 1.00 43.78 197 GLU A O 1
ATOM 1563 N N . ASP A 1 198 ? 22.327 -8.064 -5.783 1.00 44.16 198 ASP A N 1
ATOM 1564 C CA . ASP A 1 198 ? 22.914 -7.397 -6.952 1.00 44.16 198 ASP A CA 1
ATOM 1565 C C . ASP A 1 198 ? 23.455 -6.049 -6.422 1.00 44.16 198 ASP A C 1
ATOM 1567 O O . ASP A 1 198 ? 22.685 -5.348 -5.760 1.00 44.16 198 ASP A O 1
ATOM 1571 N N . GLU A 1 199 ? 24.707 -5.674 -6.735 1.00 51.47 199 GLU A N 1
ATOM 1572 C CA . GLU A 1 199 ? 25.460 -4.434 -6.369 1.00 51.47 199 GLU A CA 1
ATOM 1573 C C . GLU A 1 199 ? 24.656 -3.101 -6.278 1.00 51.47 199 GLU A C 1
ATOM 1575 O O . GLU A 1 199 ? 25.156 -2.077 -5.813 1.00 51.47 199 GLU A O 1
ATOM 1580 N N . ASP A 1 200 ? 23.413 -3.068 -6.760 1.00 58.75 200 ASP A N 1
ATOM 1581 C CA . ASP A 1 200 ? 22.559 -1.905 -6.971 1.00 58.75 200 ASP A CA 1
ATOM 1582 C C . ASP A 1 200 ? 21.501 -1.648 -5.865 1.00 58.75 200 ASP A C 1
ATOM 1584 O O . ASP A 1 200 ? 20.812 -0.623 -5.915 1.00 58.75 200 ASP A O 1
ATOM 1588 N N . GLY A 1 201 ? 21.325 -2.549 -4.885 1.00 71.75 201 GLY A N 1
ATOM 1589 C CA . GLY A 1 201 ? 20.506 -2.321 -3.679 1.00 71.75 201 GLY A CA 1
ATOM 1590 C C . GLY A 1 201 ? 18.971 -2.343 -3.840 1.00 71.75 201 GLY A C 1
ATOM 1591 O O . GLY A 1 201 ? 18.267 -1.870 -2.938 1.00 71.75 201 GLY A O 1
ATOM 1592 N N . TYR A 1 202 ? 18.443 -2.877 -4.952 1.00 86.12 202 TYR A N 1
ATOM 1593 C CA . TYR A 1 202 ? 17.002 -3.084 -5.180 1.00 86.12 202 TYR A CA 1
ATOM 1594 C C . TYR A 1 202 ? 16.580 -4.539 -4.936 1.00 86.12 202 TYR A C 1
ATOM 1596 O O . TYR A 1 202 ? 17.263 -5.468 -5.352 1.00 86.12 202 TYR A O 1
ATOM 1604 N N . ILE A 1 203 ? 15.406 -4.752 -4.340 1.00 87.94 203 ILE A N 1
ATOM 1605 C CA . ILE A 1 203 ? 14.865 -6.085 -4.071 1.00 87.94 203 ILE A CA 1
ATOM 1606 C C . ILE A 1 203 ? 14.334 -6.756 -5.345 1.00 87.94 203 ILE A C 1
ATOM 1608 O O . ILE A 1 203 ? 13.632 -6.142 -6.162 1.00 87.94 203 ILE A O 1
ATOM 1612 N N . LEU A 1 204 ? 14.636 -8.048 -5.476 1.00 89.44 204 LEU A N 1
ATOM 1613 C CA . LEU A 1 204 ? 14.140 -8.903 -6.547 1.00 89.44 204 LEU A CA 1
ATOM 1614 C C . LEU A 1 204 ? 12.630 -9.130 -6.437 1.00 89.44 204 LEU A C 1
ATOM 1616 O O . LEU A 1 204 ? 12.081 -9.419 -5.370 1.00 89.44 204 LEU A O 1
ATOM 1620 N N . LEU A 1 205 ? 11.955 -9.052 -7.579 1.00 88.31 205 LEU A N 1
ATOM 1621 C CA . LEU A 1 205 ? 10.508 -9.212 -7.663 1.00 88.31 205 LEU A CA 1
ATOM 1622 C C . LEU A 1 205 ? 10.063 -10.646 -7.343 1.00 88.31 205 LEU A C 1
ATOM 1624 O O . LEU A 1 205 ? 9.034 -10.849 -6.702 1.00 88.31 205 LEU A O 1
ATOM 1628 N N . GLU A 1 206 ? 10.858 -11.640 -7.739 1.00 85.75 206 GLU A N 1
ATOM 1629 C CA . GLU A 1 206 ? 10.609 -13.045 -7.404 1.00 85.75 206 GLU A CA 1
ATOM 1630 C C . GLU A 1 206 ? 10.658 -13.303 -5.895 1.00 85.75 206 GLU A C 1
ATOM 1632 O O . GLU A 1 206 ? 9.808 -14.036 -5.388 1.00 85.75 206 GLU A O 1
ATOM 1637 N N . LYS A 1 207 ? 11.585 -12.641 -5.179 1.00 86.88 207 LYS A N 1
ATOM 1638 C CA . LYS A 1 207 ? 11.673 -12.695 -3.717 1.00 86.88 207 LYS A CA 1
ATOM 1639 C C . LYS A 1 207 ? 10.392 -12.092 -3.133 1.00 86.88 207 LYS A C 1
ATOM 1641 O O . LYS A 1 207 ? 9.705 -12.775 -2.382 1.00 86.88 207 LYS A O 1
ATOM 1646 N N . LEU A 1 208 ? 9.998 -10.883 -3.564 1.00 88.31 208 LEU A N 1
ATOM 1647 C CA . LEU A 1 208 ? 8.774 -10.196 -3.108 1.00 88.31 208 LEU A CA 1
ATOM 1648 C C . LEU A 1 208 ? 7.494 -11.032 -3.266 1.00 88.31 208 LEU A C 1
ATOM 1650 O O . LEU A 1 208 ? 6.671 -11.075 -2.356 1.00 88.31 208 LEU A O 1
ATOM 1654 N N . ILE A 1 209 ? 7.317 -11.718 -4.396 1.00 84.56 209 ILE A N 1
ATOM 1655 C CA . ILE A 1 209 ? 6.117 -12.536 -4.648 1.00 84.56 209 ILE A CA 1
ATOM 1656 C C . ILE A 1 209 ? 6.040 -13.742 -3.695 1.0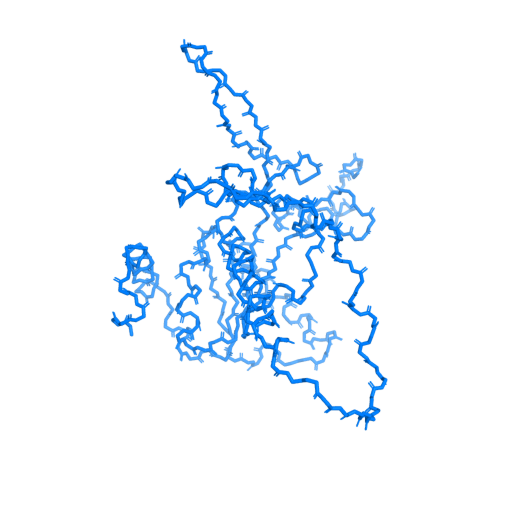0 84.56 209 ILE A C 1
ATOM 1658 O O . ILE A 1 209 ? 4.946 -14.209 -3.382 1.00 84.56 209 ILE A O 1
ATOM 1662 N N . GLN A 1 210 ? 7.183 -14.229 -3.210 1.00 84.94 210 GLN A N 1
ATOM 1663 C CA . GLN A 1 210 ? 7.276 -15.390 -2.322 1.00 84.94 210 GLN A CA 1
ATOM 1664 C C . GLN A 1 210 ? 7.284 -15.018 -0.831 1.00 84.94 210 GLN A C 1
ATOM 1666 O O . GLN A 1 210 ? 7.228 -15.905 0.021 1.00 84.94 210 GLN A O 1
ATOM 1671 N N . VAL A 1 211 ? 7.319 -13.723 -0.490 1.00 87.25 211 VAL A N 1
ATOM 1672 C CA . VAL A 1 211 ? 7.351 -13.264 0.906 1.00 87.25 211 VAL A CA 1
ATOM 1673 C C . VAL A 1 211 ? 6.073 -13.679 1.636 1.00 87.25 211 VAL A C 1
ATOM 1675 O O . VAL A 1 211 ? 4.959 -13.258 1.298 1.00 87.25 211 VAL A O 1
ATOM 1678 N N . SER A 1 212 ? 6.251 -14.449 2.709 1.00 88.12 212 SER A N 1
ATOM 1679 C CA . SER A 1 212 ? 5.162 -14.848 3.597 1.00 88.12 212 SER A CA 1
ATOM 1680 C C . SER A 1 212 ? 4.616 -13.668 4.409 1.00 88.12 212 SER A C 1
ATOM 1682 O O . SER A 1 212 ? 5.298 -12.677 4.677 1.00 88.12 212 SER A O 1
ATOM 1684 N N . ASP A 1 213 ? 3.376 -13.781 4.883 1.00 87.44 213 ASP A N 1
ATOM 1685 C CA . ASP A 1 213 ? 2.744 -12.727 5.690 1.00 87.44 213 ASP A CA 1
ATOM 1686 C C . ASP A 1 213 ? 3.406 -12.501 7.059 1.00 87.44 213 ASP A C 1
ATOM 1688 O O . ASP A 1 213 ? 3.116 -11.506 7.725 1.00 87.44 213 ASP A O 1
ATOM 1692 N N . ILE A 1 214 ? 4.279 -13.411 7.501 1.00 86.50 214 ILE A N 1
ATOM 1693 C CA . ILE A 1 214 ? 5.062 -13.256 8.733 1.00 86.50 214 ILE A CA 1
ATOM 1694 C C . ILE A 1 214 ? 6.160 -12.213 8.510 1.00 86.50 214 ILE A C 1
ATOM 1696 O O . ILE A 1 214 ? 6.258 -11.258 9.277 1.00 86.50 214 ILE A O 1
ATOM 1700 N N . VAL A 1 215 ? 6.907 -12.329 7.410 1.00 88.44 215 VAL A N 1
ATOM 1701 C CA . VAL A 1 215 ? 8.014 -11.419 7.060 1.00 88.44 215 VAL A CA 1
ATOM 1702 C C . VAL A 1 215 ? 7.502 -10.008 6.720 1.00 88.44 215 VAL A C 1
ATOM 1704 O O . VAL A 1 215 ? 8.198 -9.009 6.879 1.00 88.44 215 VAL A O 1
ATOM 1707 N N . LYS A 1 216 ? 6.228 -9.879 6.334 1.00 92.00 216 LYS A N 1
ATOM 1708 C CA . LYS A 1 216 ? 5.570 -8.578 6.113 1.00 92.00 216 LYS A CA 1
ATOM 1709 C C . LYS A 1 216 ? 5.265 -7.794 7.400 1.00 92.00 216 LYS A C 1
ATOM 1711 O O . LYS A 1 216 ? 4.799 -6.658 7.300 1.00 92.00 216 LYS A O 1
ATOM 1716 N N . LYS A 1 217 ? 5.479 -8.357 8.597 1.00 92.00 217 LYS A N 1
ATOM 1717 C CA . LYS A 1 217 ? 5.090 -7.749 9.887 1.00 92.00 217 LYS A CA 1
ATOM 1718 C C . LYS A 1 217 ? 6.286 -7.359 10.744 1.00 92.00 217 LYS A C 1
ATOM 1720 O O . LYS A 1 217 ? 6.959 -8.233 11.282 1.00 92.00 217 LYS A O 1
ATOM 1725 N N . ASN A 1 218 ? 6.465 -6.058 10.973 1.00 89.31 218 ASN A N 1
ATOM 1726 C CA . ASN A 1 218 ? 7.496 -5.490 11.843 1.00 89.31 218 ASN A CA 1
ATOM 1727 C C . ASN A 1 218 ? 6.849 -4.895 13.102 1.00 89.31 218 ASN A C 1
ATOM 1729 O O . ASN A 1 218 ? 6.331 -3.767 13.090 1.00 89.31 218 ASN A O 1
ATOM 1733 N N . GLY A 1 219 ? 6.856 -5.668 14.190 1.00 89.88 219 GLY A N 1
ATOM 1734 C CA . GLY A 1 219 ? 6.170 -5.309 15.429 1.00 89.88 219 GLY A CA 1
ATOM 1735 C C . GLY A 1 219 ? 4.673 -5.100 15.187 1.00 89.88 219 GLY A C 1
ATOM 1736 O O . GLY A 1 219 ? 3.970 -5.997 14.724 1.00 89.88 219 GLY A O 1
ATOM 1737 N N . VAL A 1 220 ? 4.174 -3.894 15.467 1.00 92.25 220 VAL A N 1
ATOM 1738 C CA . VAL A 1 220 ? 2.764 -3.516 15.241 1.00 92.25 220 VAL A CA 1
ATOM 1739 C C . VAL A 1 220 ? 2.482 -2.982 13.830 1.00 92.25 220 VAL A C 1
ATOM 1741 O O . VAL A 1 220 ? 1.354 -2.575 13.536 1.00 92.25 220 VAL A O 1
ATOM 1744 N N . LYS A 1 221 ? 3.491 -2.970 12.954 1.00 94.19 221 LYS A N 1
ATOM 1745 C CA . LYS A 1 221 ? 3.404 -2.481 11.575 1.00 94.19 221 LYS A CA 1
ATOM 1746 C C . LYS A 1 221 ? 3.346 -3.662 10.606 1.00 94.19 221 LYS A C 1
ATOM 1748 O O . LYS A 1 221 ? 4.036 -4.658 10.794 1.00 94.19 221 LYS A O 1
ATOM 1753 N N . CYS A 1 222 ? 2.566 -3.538 9.545 1.00 95.44 222 CYS A N 1
ATOM 1754 C CA . CYS A 1 222 ? 2.481 -4.514 8.464 1.00 95.44 222 CYS A CA 1
ATOM 1755 C C . CYS A 1 222 ? 2.588 -3.792 7.121 1.00 95.44 222 CYS A C 1
ATOM 1757 O O . CYS A 1 222 ? 1.975 -2.733 6.962 1.00 95.44 222 CYS A O 1
ATOM 1759 N N . ILE A 1 223 ? 3.319 -4.362 6.166 1.00 93.94 223 ILE A N 1
ATOM 1760 C CA . ILE A 1 223 ? 3.372 -3.873 4.787 1.00 93.94 223 ILE A CA 1
ATOM 1761 C C . ILE A 1 223 ? 2.637 -4.825 3.845 1.00 93.94 223 ILE A C 1
ATOM 1763 O O . ILE A 1 223 ? 2.726 -6.045 3.956 1.00 93.94 223 ILE A O 1
ATOM 1767 N N . THR A 1 224 ? 1.897 -4.266 2.900 1.00 93.06 224 THR A N 1
ATOM 1768 C CA . THR A 1 224 ? 1.240 -5.003 1.828 1.00 93.06 224 THR A CA 1
ATOM 1769 C C . THR A 1 224 ? 1.421 -4.263 0.511 1.00 93.06 224 THR A C 1
ATOM 1771 O O . THR A 1 224 ? 1.550 -3.038 0.470 1.00 93.06 224 THR A O 1
ATOM 1774 N N . TYR A 1 225 ? 1.468 -5.038 -0.558 1.00 91.00 225 TYR A N 1
ATOM 1775 C CA . TYR A 1 225 ? 1.707 -4.598 -1.923 1.00 91.00 225 TYR A CA 1
ATOM 1776 C C . TYR A 1 225 ? 0.976 -5.534 -2.878 1.00 91.00 225 TYR A C 1
ATOM 1778 O O . TYR A 1 225 ? 0.494 -6.592 -2.456 1.00 91.00 225 TYR A O 1
ATOM 1786 N N . GLN A 1 226 ? 0.850 -5.150 -4.150 1.00 85.62 226 GLN A N 1
ATOM 1787 C CA . GLN A 1 226 ? 0.154 -5.998 -5.110 1.00 85.62 226 GLN A CA 1
ATOM 1788 C C . GLN A 1 226 ? 0.851 -7.347 -5.245 1.00 85.62 226 GLN A C 1
ATOM 1790 O O . GLN A 1 226 ? 2.059 -7.437 -5.455 1.00 85.62 226 GLN A O 1
ATOM 1795 N N . VAL A 1 227 ? 0.040 -8.393 -5.187 1.00 81.19 227 VAL A N 1
ATOM 1796 C CA . VAL A 1 227 ? 0.422 -9.749 -5.552 1.00 81.19 227 VAL A CA 1
ATOM 1797 C C . VAL A 1 227 ? -0.474 -10.197 -6.707 1.00 81.19 227 VAL A C 1
ATOM 1799 O O . VAL A 1 227 ? -1.624 -9.748 -6.794 1.00 81.19 227 VAL A O 1
ATOM 1802 N N . PRO A 1 228 ? 0.024 -11.023 -7.640 1.00 78.94 228 PRO A N 1
ATOM 1803 C CA . PRO A 1 228 ? -0.844 -11.680 -8.610 1.00 78.94 228 PRO A CA 1
ATOM 1804 C C . PRO A 1 228 ? -1.942 -12.476 -7.887 1.00 78.94 228 PRO A C 1
ATOM 1806 O O . PRO A 1 228 ? -1.679 -13.085 -6.853 1.00 78.94 228 PRO A O 1
ATOM 1809 N N . GLU A 1 229 ? -3.165 -12.481 -8.425 1.00 76.69 229 GLU A N 1
ATOM 1810 C CA . GLU A 1 229 ? -4.212 -13.384 -7.929 1.00 76.69 229 GLU A CA 1
ATOM 1811 C C . GLU A 1 229 ? -3.800 -14.848 -8.141 1.00 76.69 229 GLU A C 1
ATOM 1813 O O . GLU A 1 229 ? -3.073 -15.162 -9.088 1.00 76.69 229 GLU A O 1
ATOM 1818 N N . ASP A 1 230 ? -4.293 -15.755 -7.295 1.00 72.12 230 ASP A N 1
ATOM 1819 C CA . ASP A 1 230 ? -3.968 -17.181 -7.382 1.00 72.12 230 ASP A CA 1
ATOM 1820 C C . ASP A 1 230 ? -4.230 -17.740 -8.790 1.00 72.12 230 ASP A C 1
ATOM 1822 O O . ASP A 1 230 ? -5.346 -17.715 -9.314 1.00 72.12 230 ASP A O 1
ATOM 1826 N N . GLY A 1 231 ? -3.173 -18.264 -9.416 1.00 67.44 231 GLY A N 1
ATOM 1827 C CA . GLY A 1 231 ? -3.220 -18.811 -10.774 1.00 67.44 231 GLY A CA 1
ATOM 1828 C C . GLY A 1 231 ? -3.176 -17.770 -11.902 1.00 67.44 231 GLY A C 1
ATOM 1829 O O . GLY A 1 231 ? -3.120 -18.164 -13.070 1.00 67.44 231 GLY A O 1
ATOM 1830 N N . SER A 1 232 ? -3.149 -16.471 -11.589 1.00 72.00 232 SER A N 1
ATOM 1831 C CA . SER A 1 232 ? -2.922 -15.395 -12.556 1.00 72.00 232 SER A CA 1
ATOM 1832 C C . SER A 1 232 ? -1.429 -15.140 -12.754 1.00 72.00 232 SER A C 1
ATOM 1834 O O . SER A 1 232 ? -0.655 -15.046 -11.804 1.00 72.00 232 SER A O 1
ATOM 1836 N N . LYS A 1 233 ? -1.018 -14.962 -14.013 1.00 66.50 233 LYS A N 1
ATOM 1837 C CA . LYS A 1 233 ? 0.316 -14.433 -14.354 1.00 66.50 233 LYS A CA 1
ATOM 1838 C C . LYS A 1 233 ? 0.344 -12.908 -14.426 1.00 66.50 233 LYS A C 1
ATOM 1840 O O . LYS A 1 233 ? 1.410 -12.323 -14.594 1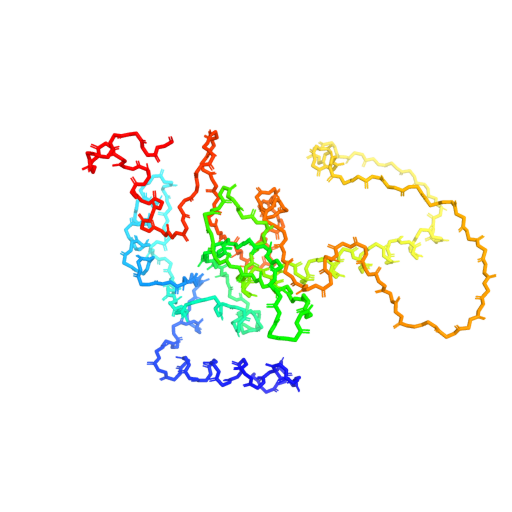.00 66.50 233 LYS A O 1
ATOM 1845 N N . ILE A 1 234 ? -0.824 -12.274 -14.349 1.00 75.31 234 ILE A N 1
ATOM 1846 C CA . ILE A 1 234 ? -0.981 -10.833 -14.492 1.00 75.31 234 ILE A CA 1
ATOM 1847 C C . ILE A 1 234 ? -1.294 -10.237 -13.131 1.00 75.31 234 ILE A C 1
ATOM 1849 O O . ILE A 1 234 ? -2.187 -10.688 -12.412 1.00 75.31 234 ILE A O 1
ATOM 1853 N N . CYS A 1 235 ? -0.562 -9.179 -12.825 1.00 84.81 235 CYS A N 1
ATOM 1854 C CA . CYS A 1 235 ? -0.777 -8.328 -11.677 1.00 84.81 235 CYS A CA 1
ATOM 1855 C C . CYS A 1 235 ? -0.874 -6.888 -12.187 1.00 84.81 235 CYS A C 1
ATOM 1857 O O . CYS A 1 235 ? -0.068 -6.469 -13.026 1.00 84.81 235 CYS A O 1
ATOM 1859 N N . GLY A 1 236 ? -1.895 -6.160 -11.734 1.00 84.31 236 GLY A N 1
ATOM 1860 C CA . GLY A 1 236 ? -2.040 -4.745 -12.059 1.00 84.31 236 GLY A CA 1
ATOM 1861 C C . GLY A 1 236 ? -0.894 -3.951 -11.444 1.00 84.31 236 GLY A C 1
ATOM 1862 O O . GLY A 1 236 ? -0.519 -4.196 -10.300 1.00 84.31 236 GLY A O 1
ATOM 1863 N N . ARG A 1 237 ? -0.337 -2.998 -12.193 1.00 84.31 237 ARG A N 1
ATOM 1864 C CA . ARG A 1 237 ? 0.757 -2.140 -11.711 1.00 84.31 237 ARG A CA 1
ATOM 1865 C C . ARG A 1 237 ? 0.274 -1.074 -10.732 1.00 84.31 237 ARG A C 1
ATOM 1867 O O . ARG A 1 237 ? 1.096 -0.493 -10.043 1.00 84.31 237 ARG A O 1
ATOM 1874 N N . SER A 1 238 ? -1.032 -0.824 -10.710 1.00 84.00 238 SER A N 1
ATOM 1875 C CA . SER A 1 238 ? -1.713 0.088 -9.798 1.00 84.00 238 SER A CA 1
ATOM 1876 C C . SER A 1 238 ? -3.050 -0.507 -9.357 1.00 84.00 238 SER A C 1
ATOM 1878 O O . SER A 1 238 ? -3.541 -1.486 -9.941 1.00 84.00 238 SER A O 1
ATOM 1880 N N . PHE A 1 239 ? -3.684 0.101 -8.355 1.00 82.12 239 PHE A N 1
ATOM 1881 C CA . PHE A 1 239 ? -5.004 -0.327 -7.893 1.00 82.12 239 PHE A CA 1
ATOM 1882 C C . PHE A 1 239 ? -6.074 -0.238 -8.995 1.00 82.12 239 PHE A C 1
ATOM 1884 O O . PHE A 1 239 ? -6.948 -1.100 -9.086 1.00 82.12 239 PHE A O 1
ATOM 1891 N N . GLU A 1 240 ? -6.011 0.769 -9.870 1.00 85.31 240 GLU A N 1
ATOM 1892 C CA . GLU A 1 240 ? -6.927 0.913 -11.006 1.00 85.31 240 GLU A CA 1
ATOM 1893 C C . GLU A 1 240 ? -6.764 -0.224 -12.011 1.00 85.31 240 GLU A C 1
ATOM 1895 O O . GLU A 1 240 ? -7.762 -0.788 -12.463 1.00 85.31 240 GLU A O 1
ATOM 1900 N N . GLU A 1 241 ? -5.521 -0.579 -12.351 1.00 86.31 241 GLU A N 1
ATOM 1901 C CA . GLU A 1 241 ? -5.252 -1.704 -13.247 1.00 86.31 241 GLU A CA 1
ATOM 1902 C C . GLU A 1 241 ? -5.752 -3.015 -12.634 1.00 86.31 241 GLU A C 1
ATOM 1904 O O . GLU A 1 241 ? -6.459 -3.768 -13.303 1.00 86.31 241 GLU A O 1
ATOM 1909 N N . ALA A 1 242 ? -5.472 -3.257 -11.349 1.00 84.75 242 ALA A N 1
ATOM 1910 C CA . ALA A 1 242 ? -5.968 -4.433 -10.635 1.00 84.75 242 ALA A CA 1
ATOM 1911 C C . ALA A 1 242 ? -7.506 -4.483 -10.622 1.00 84.75 242 ALA A C 1
ATOM 1913 O O . ALA A 1 242 ? -8.107 -5.519 -10.908 1.00 84.75 242 ALA A O 1
ATOM 1914 N N . PHE A 1 243 ? -8.163 -3.344 -10.381 1.00 83.12 243 PHE A N 1
ATOM 1915 C CA . PHE A 1 243 ? -9.619 -3.242 -10.419 1.00 83.12 243 PHE A CA 1
ATOM 1916 C C . PHE A 1 243 ? -10.192 -3.573 -11.804 1.00 83.12 243 PHE A C 1
ATOM 1918 O O . PHE A 1 243 ? -11.215 -4.258 -11.897 1.00 83.12 243 PHE A O 1
ATOM 1925 N N . ILE A 1 244 ? -9.551 -3.106 -12.879 1.00 86.00 244 ILE A N 1
ATOM 1926 C CA . ILE A 1 244 ? -9.962 -3.410 -14.256 1.00 86.00 244 ILE A CA 1
ATOM 1927 C C . ILE A 1 244 ? -9.780 -4.900 -14.554 1.00 86.00 244 ILE A C 1
ATOM 1929 O O . ILE A 1 244 ? -10.710 -5.520 -15.075 1.00 86.00 244 ILE A O 1
ATOM 1933 N N . LEU A 1 245 ? -8.633 -5.482 -14.191 1.00 83.31 245 LEU A N 1
ATOM 1934 C CA . LEU A 1 245 ? -8.326 -6.901 -14.403 1.00 83.31 245 LEU A CA 1
ATOM 1935 C C . LEU A 1 245 ? -9.329 -7.817 -13.685 1.00 83.31 245 LEU A C 1
ATOM 1937 O O . LEU A 1 245 ? -9.877 -8.731 -14.298 1.00 83.31 245 LEU A O 1
ATOM 1941 N N . ALA A 1 246 ? -9.685 -7.499 -12.439 1.00 82.31 246 ALA A N 1
ATOM 1942 C CA . ALA A 1 246 ? -10.693 -8.242 -11.678 1.00 82.31 246 ALA A CA 1
ATOM 1943 C C . ALA A 1 246 ? -12.128 -8.095 -12.237 1.00 82.31 246 ALA A C 1
ATOM 1945 O O . ALA A 1 246 ? -13.045 -8.814 -11.839 1.00 82.31 246 ALA A O 1
ATOM 1946 N N . ASN A 1 247 ? -12.365 -7.141 -13.147 1.00 84.31 247 ASN A N 1
ATOM 1947 C CA . ASN A 1 247 ? -13.691 -6.805 -13.668 1.00 84.31 247 ASN A CA 1
ATOM 1948 C C . ASN A 1 247 ? -13.728 -6.717 -15.206 1.00 84.31 247 ASN A C 1
ATOM 1950 O O . ASN A 1 247 ? -14.567 -5.995 -15.749 1.00 84.31 247 ASN A O 1
ATOM 1954 N N . LEU A 1 248 ? -12.866 -7.447 -15.927 1.00 83.88 248 LEU A N 1
ATOM 1955 C CA . LEU A 1 248 ? -12.742 -7.372 -17.398 1.00 83.88 248 LEU A CA 1
ATOM 1956 C C . LEU A 1 248 ? -14.086 -7.484 -18.137 1.00 83.88 248 LEU A C 1
ATOM 1958 O O . LEU A 1 248 ? -14.347 -6.760 -19.102 1.00 83.88 248 LEU A O 1
ATOM 1962 N N . ASN A 1 249 ? -14.978 -8.343 -17.640 1.00 84.62 249 ASN A N 1
ATOM 1963 C CA . ASN A 1 249 ? -16.327 -8.538 -18.169 1.00 84.62 249 ASN A CA 1
ATOM 1964 C C . ASN A 1 249 ? -17.216 -7.283 -18.090 1.00 84.62 249 ASN A C 1
ATOM 1966 O O . ASN A 1 249 ? -18.131 -7.142 -18.896 1.00 84.62 249 ASN A O 1
ATOM 1970 N N . LYS A 1 250 ? -16.962 -6.367 -17.150 1.00 84.88 250 LYS A N 1
ATOM 1971 C CA . LYS A 1 250 ? -17.678 -5.085 -17.028 1.00 84.88 250 LYS A CA 1
ATOM 1972 C C . LYS A 1 250 ? -17.130 -4.007 -17.964 1.00 84.88 250 LYS A C 1
ATOM 1974 O O . LYS A 1 250 ? -17.841 -3.048 -18.249 1.00 84.88 250 LYS A O 1
ATOM 1979 N N . PHE A 1 251 ? -15.899 -4.168 -18.451 1.00 79.56 251 PHE A N 1
ATOM 1980 C CA . PHE A 1 251 ? -15.224 -3.208 -19.330 1.00 79.56 251 PHE A CA 1
ATOM 1981 C C . PHE A 1 251 ? -15.257 -3.599 -20.815 1.00 79.56 251 PHE A C 1
ATOM 1983 O O . PHE A 1 251 ? -14.723 -2.868 -21.645 1.00 79.56 251 PHE A O 1
ATOM 1990 N N . ASN A 1 252 ? -15.903 -4.717 -21.174 1.00 78.81 252 ASN A N 1
ATOM 1991 C CA . ASN A 1 252 ? -15.925 -5.268 -22.539 1.00 78.81 252 ASN A CA 1
ATOM 1992 C C . ASN A 1 252 ? -14.516 -5.490 -23.134 1.00 78.81 252 ASN A C 1
ATOM 1994 O O . ASN A 1 252 ? -14.330 -5.436 -24.350 1.00 78.81 252 ASN A O 1
ATOM 1998 N N . LEU A 1 253 ? -13.518 -5.739 -22.282 1.00 68.81 253 LEU A N 1
ATOM 1999 C CA . LEU A 1 253 ? -12.145 -6.025 -22.691 1.00 68.81 253 LEU A CA 1
ATOM 2000 C C . LEU A 1 253 ? -11.986 -7.543 -22.827 1.00 68.81 253 LEU A C 1
ATOM 2002 O O . LEU A 1 253 ? -11.705 -8.247 -21.860 1.00 68.81 253 LEU A O 1
ATOM 2006 N N . HIS A 1 254 ? -12.222 -8.067 -24.030 1.00 60.50 254 HIS A N 1
ATOM 2007 C CA . HIS A 1 254 ? -12.010 -9.483 -24.333 1.00 60.50 254 HIS A CA 1
ATOM 2008 C C . HIS A 1 254 ? -10.568 -9.717 -24.815 1.00 60.50 254 HIS A C 1
ATOM 2010 O O . HIS A 1 254 ? -10.167 -9.145 -25.826 1.00 60.50 254 HIS A O 1
ATOM 2016 N N . GLY A 1 255 ? -9.816 -10.584 -24.123 1.00 57.59 255 GLY A N 1
ATOM 2017 C CA . GLY A 1 255 ? -8.518 -11.103 -24.591 1.00 57.59 255 GLY A CA 1
ATOM 2018 C C . GLY A 1 255 ? -7.255 -10.395 -24.081 1.00 57.59 255 GLY A C 1
ATOM 2019 O O . GLY A 1 255 ? -6.238 -10.458 -24.761 1.00 57.59 255 GLY A O 1
ATOM 2020 N N . VAL A 1 256 ? -7.308 -9.720 -22.928 1.00 55.00 256 VAL A N 1
ATOM 2021 C CA . VAL A 1 256 ? -6.153 -9.010 -22.321 1.00 55.00 256 VAL A CA 1
ATOM 2022 C C . VAL A 1 256 ? -5.644 -9.714 -21.048 1.00 55.00 256 VAL A C 1
ATOM 2024 O O . VAL A 1 256 ? -4.957 -9.103 -20.238 1.00 55.00 256 VAL A O 1
ATOM 2027 N N . ALA A 1 257 ? -6.021 -10.981 -20.857 1.00 45.56 257 ALA A N 1
ATOM 2028 C CA . ALA A 1 257 ? -5.614 -11.814 -19.726 1.00 45.56 257 ALA A CA 1
ATOM 2029 C C . ALA A 1 257 ? -4.577 -12.865 -20.144 1.00 45.56 257 ALA A C 1
ATOM 2031 O O . ALA A 1 257 ? -4.620 -13.272 -21.330 1.00 45.56 257 ALA A O 1
#

Foldseek 3Di:
DPPLQPDPVSVVLVVLCVVQVVPDDPLQLVFQEEEEEADDVCVVCVLVVVVVCCVVVVDDVVVGSYHYHHSHHLPCVSCPSVCVVSVHQYEYEHFQQFWDFDWDQDPVRDTDTDTHGDFLLRGWFGPRPNVLVLVVVVVVVVVVVVVVVVVPVVPDDDDDDDDDPDDPPPPPDDDDDDDDDDDDDDDDDPPPPDPQDPPPSTDTSVVVQPDDQVSQDDNSYGYDYWHADVPDSGIQRDPVRNVCVVPVVVVVNPDPD

Radius of gyration: 22.58 Å; chains: 1; bounding box: 66×54×56 Å

Secondary structure (DSSP, 8-state):
-TTTT-STTHHHHHHHHHHHHHHS-GGGGT-SEEEEESSHHHHHHHHHHHHHHHHHHT--GGGS-EEEEE-SSS-THHHHHHHHHHT-EEEEEE---EEEEEEEE-TTS-EEEEEEE--GGG-SEE--HHHHHHHHHHHHHHHHHHHHHHHHHTS----------S--SS----------------S-------TTS-TT-PPBHHHHHH--TTTTEETTEEEEE--PPTT-S---SSHHHHHHHTTGGGTT--S--

Sequence (257 aa):
MGEVFKGCESKEDKEFLQKYLTLTKCDLYFADIAILIEGATERILLPEIIKKVDIDHKTDLAQKYLSIVEVGGAYAHHFYKFLDFLELKTLIITDLDACNKVSKSDKNGKDRISYKSCMVSDGTHSTNSGLNKWFKIYAQHENTEATEATEATEATEATEATEATEATEALNIIQFVDVSNIEDEDEDEDEDEDEDEDEDGYILLEKLIQVSDIVKKNGVKCITYQVPEDGSKICGRSFEEAFILANLNKFNLHGVA

pLDDT: mean 71.87, std 22.91, range [25.72, 96.31]